Protein AF-0000000076769806 (afdb_homodimer)

Foldseek 3Di:
DPPVVVVVVVVVVVVVVVVVVVVVVLVVLVVVLVVCPVVPVCSDLVVVVVSVVVVLVPLVVLVVLLVVLVVVCVVVPLPLRSLLNNLSSQLSNQVSDPDPDHSLRRSLVVLVVSCVVPVLSLSSLQSNLVVCVVVVNPVVSVVSVVVSVVVVVVVVVD/DPVVVVVVVVVVVVVVVVVVVVVVVLVVLVVCLVVCPVVVVCSDLVVVVVSVVVVLVPLVSLVVLLVVLVVVCVVVPLPVRSLLNNLSSQLSNQVSDPDPDHSLRRSLVVLVVSCVVPVLSLSSLQSNLVVCVVVVNPVVSVVSVVVSVVVVVVVVVD

Radius of gyration: 23.88 Å; Cα contacts (8 Å, |Δi|>4): 256; chains: 2; bounding box: 72×67×44 Å

Nearest PDB structures (foldseek):
  5w5i-assembly1_C  TM=4.814E-01  e=6.118E-01  Homo sapiens
  5w5i-assembly1_A  TM=4.864E-01  e=1.030E+00  Homo sapiens
  5w5h-assembly1_A  TM=4.674E-01  e=2.772E+00  Homo sapiens
  5udj-assembly1_A  TM=4.685E-01  e=3.414E+00  Homo sapiens
  5w5h-assembly1_C  TM=4.856E-01  e=5.179E+00  Homo sapiens

InterPro domains:
  IPR013633 siRNA-mediated silencing protein NRDE-2 [PTHR13471] (3-155)

Solvent-accessible surface area (backbone atoms only — not comparable to full-atom values): 16949 Å² total; per-residue (Å²): 132,77,71,65,60,58,55,54,52,51,52,48,51,50,50,48,49,45,50,47,47,52,42,49,46,50,47,47,52,48,46,50,50,49,44,46,41,62,73,34,86,78,50,45,62,59,59,55,46,54,54,41,59,68,34,68,82,33,64,72,52,33,48,46,49,30,52,50,38,52,54,47,39,74,70,40,67,90,41,61,68,51,53,50,46,32,38,52,32,36,23,54,35,33,66,68,40,97,54,93,54,50,26,68,56,48,22,49,50,49,49,51,52,54,35,71,76,39,78,80,46,58,67,57,48,49,50,49,22,52,52,33,38,75,72,65,36,48,70,59,18,50,53,44,51,52,53,54,52,54,58,52,52,57,61,65,72,99,132,78,71,64,61,60,55,55,53,52,52,48,51,49,50,49,50,47,48,47,47,50,40,50,48,51,47,49,52,49,48,50,50,48,44,48,41,63,72,33,86,78,50,45,63,58,58,55,46,54,54,40,60,68,34,68,83,34,64,69,52,33,49,47,49,30,52,50,39,53,54,46,39,74,73,40,68,91,40,60,67,51,53,48,44,32,40,52,33,36,22,53,35,34,66,68,41,95,53,93,55,52,29,70,56,48,23,49,52,50,49,52,52,54,36,71,77,38,78,79,46,58,67,56,49,49,50,51,21,51,51,33,38,74,72,68,35,50,69,60,17,49,52,45,52,52,54,52,51,55,58,51,52,58,62,63,73,102

Structure (mmCIF, N/CA/C/O backbone):
data_AF-0000000076769806-model_v1
#
loop_
_entity.id
_entity.type
_entity.pdbx_description
1 polymer 'Uncharacterized protein'
#
loop_
_atom_site.group_PDB
_atom_site.id
_atom_site.type_symbol
_atom_site.label_atom_id
_atom_site.label_alt_id
_atom_site.label_comp_id
_atom_site.label_asym_id
_atom_site.label_entity_id
_atom_site.label_seq_id
_atom_site.pdbx_PDB_ins_code
_atom_site.Cartn_x
_atom_site.Cartn_y
_atom_site.Cartn_z
_atom_site.occupancy
_atom_site.B_iso_or_equiv
_atom_site.auth_seq_id
_atom_site.auth_comp_id
_atom_site.auth_asym_id
_atom_site.auth_atom_id
_atom_site.pdbx_PDB_model_num
ATOM 1 N N . ARG A 1 1 ? -35.688 -34.625 -9.625 1 31.8 1 ARG A N 1
ATOM 2 C CA . ARG A 1 1 ? -35.438 -33.656 -8.555 1 31.8 1 ARG A CA 1
ATOM 3 C C . ARG A 1 1 ? -34.094 -32.969 -8.734 1 31.8 1 ARG A C 1
ATOM 5 O O . ARG A 1 1 ? -33.594 -32.344 -7.809 1 31.8 1 ARG A O 1
ATOM 12 N N . THR A 1 2 ? -33.312 -33.281 -9.773 1 39.34 2 THR A N 1
ATOM 13 C CA . THR A 1 2 ? -31.953 -32.875 -10.078 1 39.34 2 THR A CA 1
ATOM 14 C C . THR A 1 2 ? -31.906 -31.406 -10.492 1 39.34 2 THR A C 1
ATOM 16 O O . THR A 1 2 ? -30.875 -30.906 -10.922 1 39.34 2 THR A O 1
ATOM 19 N N . SER A 1 3 ? -33.031 -30.688 -10.68 1 48.59 3 SER A N 1
ATOM 20 C CA . SER A 1 3 ? -33.031 -29.359 -11.297 1 48.59 3 SER A CA 1
ATOM 21 C C . SER A 1 3 ? -32.438 -28.312 -10.367 1 48.59 3 SER A C 1
ATOM 23 O O . SER A 1 3 ? -32.281 -27.141 -10.734 1 48.59 3 SER A O 1
ATOM 25 N N . SER A 1 4 ? -32.375 -28.531 -9.047 1 47.28 4 SER A N 1
ATOM 26 C CA . SER A 1 4 ? -32.062 -27.469 -8.102 1 47.28 4 SER A CA 1
ATOM 27 C C . SER A 1 4 ? -30.578 -27.062 -8.172 1 47.28 4 SER A C 1
ATOM 29 O O . SER A 1 4 ? -30.188 -26.031 -7.637 1 47.28 4 SER A O 1
ATOM 31 N N . ASN A 1 5 ? -29.766 -28 -8.695 1 47.06 5 ASN A N 1
ATOM 32 C CA . ASN A 1 5 ? -28.344 -27.703 -8.633 1 47.06 5 ASN A CA 1
ATOM 33 C C . ASN A 1 5 ? -27.953 -26.625 -9.641 1 47.06 5 ASN A C 1
ATOM 35 O O . ASN A 1 5 ? -26.859 -26.062 -9.562 1 47.06 5 ASN A O 1
ATOM 39 N N . SER A 1 6 ? -28.703 -26.516 -10.758 1 48.81 6 SER A N 1
ATOM 40 C CA . SER A 1 6 ? -28.375 -25.531 -11.797 1 48.81 6 SER A CA 1
ATOM 41 C C . SER A 1 6 ? -28.516 -24.109 -11.266 1 48.81 6 SER A C 1
ATOM 43 O O . SER A 1 6 ? -27.719 -23.234 -11.625 1 48.81 6 SER A O 1
ATOM 45 N N . SER A 1 7 ? -29.469 -23.891 -10.391 1 51.19 7 SER A N 1
ATOM 46 C CA . SER A 1 7 ? -29.688 -22.531 -9.906 1 51.19 7 SER A CA 1
ATOM 47 C C . SER A 1 7 ? -28.562 -22.078 -8.984 1 51.19 7 SER A C 1
ATOM 49 O O . SER A 1 7 ? -28.141 -20.922 -9.031 1 51.19 7 SER A O 1
ATOM 51 N N . SER A 1 8 ? -28.031 -23.062 -8.25 1 51.47 8 SER A N 1
ATOM 52 C CA . SER A 1 8 ? -27.016 -22.688 -7.281 1 51.47 8 SER A CA 1
ATOM 53 C C . SER A 1 8 ? -25.719 -22.297 -7.969 1 51.47 8 SER A C 1
ATOM 55 O O . SER A 1 8 ? -25.031 -21.359 -7.531 1 51.47 8 SER A O 1
ATOM 57 N N . TRP A 1 9 ? -25.453 -23.016 -9.148 1 45.22 9 TRP A N 1
ATOM 58 C CA . TRP A 1 9 ? -24.25 -22.672 -9.891 1 45.22 9 TRP A CA 1
ATOM 59 C C . TRP A 1 9 ? -24.391 -21.312 -10.562 1 45.22 9 TRP A C 1
ATOM 61 O O . TRP A 1 9 ? -23.453 -20.516 -10.555 1 45.22 9 TRP A O 1
ATOM 71 N N . LEU A 1 10 ? -25.5 -21.062 -11.164 1 43.78 10 LEU A N 1
ATOM 72 C CA . LEU A 1 10 ? -25.766 -19.766 -11.781 1 43.78 10 LEU A CA 1
ATOM 73 C C . LEU A 1 10 ? -25.703 -18.641 -10.742 1 43.78 10 LEU A C 1
ATOM 75 O O . LEU A 1 10 ? -25.156 -17.562 -11.016 1 43.78 10 LEU A O 1
ATOM 79 N N . ASP A 1 11 ? -26.172 -18.922 -9.562 1 48.5 11 ASP A N 1
ATOM 80 C CA . ASP A 1 11 ? -26.125 -17.922 -8.5 1 48.5 11 ASP A CA 1
ATOM 81 C C . ASP A 1 11 ? -24.688 -17.609 -8.102 1 48.5 11 ASP A C 1
ATOM 83 O O . ASP A 1 11 ? -24.344 -16.453 -7.832 1 48.5 11 ASP A O 1
ATOM 87 N N . ARG A 1 12 ? -23.891 -18.656 -8.18 1 45.22 12 ARG A N 1
ATOM 88 C CA . ARG A 1 12 ? -22.484 -18.422 -7.848 1 45.22 12 ARG A CA 1
ATOM 89 C C . ARG A 1 12 ? -21.781 -17.656 -8.961 1 45.22 12 ARG A C 1
ATOM 91 O O . ARG A 1 12 ? -20.984 -16.75 -8.688 1 45.22 12 ARG A O 1
ATOM 98 N N . ILE A 1 13 ? -22.031 -17.953 -10.172 1 44.03 13 ILE A N 1
ATOM 99 C CA . ILE A 1 13 ? -21.484 -17.219 -11.297 1 44.03 13 ILE A CA 1
ATOM 100 C C . ILE A 1 13 ? -21.984 -15.773 -11.273 1 44.03 13 ILE A C 1
ATOM 102 O O . ILE A 1 13 ? -21.203 -14.836 -11.5 1 44.03 13 ILE A O 1
ATOM 106 N N . MET A 1 14 ? -23.203 -15.523 -11.016 1 45.62 14 MET A N 1
ATOM 107 C CA . MET A 1 14 ? -23.734 -14.164 -10.938 1 45.62 14 MET A CA 1
ATOM 108 C C . MET A 1 14 ? -23.094 -13.391 -9.797 1 45.62 14 MET A C 1
ATOM 110 O O . MET A 1 14 ? -22.797 -12.203 -9.93 1 45.62 14 MET A O 1
ATOM 114 N N . SER A 1 15 ? -22.844 -14.031 -8.68 1 49.28 15 SER A N 1
ATOM 115 C CA . SER A 1 15 ? -22.156 -13.391 -7.566 1 49.28 15 SER A CA 1
ATOM 116 C C . SER A 1 15 ? -20.719 -13.023 -7.934 1 49.28 15 SER A C 1
ATOM 118 O O . SER A 1 15 ? -20.234 -11.969 -7.535 1 49.28 15 SER A O 1
ATOM 120 N N . LEU A 1 16 ? -20.234 -13.938 -8.719 1 42.75 16 LEU A N 1
ATOM 121 C CA . LEU A 1 16 ? -18.906 -13.648 -9.211 1 42.75 16 LEU A CA 1
ATOM 122 C C . LEU A 1 16 ? -18.922 -12.484 -10.195 1 42.75 16 LEU A C 1
ATOM 124 O O . LEU A 1 16 ? -18.031 -11.641 -10.188 1 42.75 16 LEU A O 1
ATOM 128 N N . GLU A 1 17 ? -19.812 -12.414 -11.047 1 48.62 17 GLU A N 1
ATOM 129 C CA . GLU A 1 17 ? -19.969 -11.305 -11.977 1 48.62 17 GLU A CA 1
ATOM 130 C C . GLU A 1 17 ? -20.266 -10 -11.234 1 48.62 17 GLU A C 1
ATOM 132 O O . GLU A 1 17 ? -19.766 -8.938 -11.617 1 48.62 17 GLU A O 1
ATOM 137 N N . MET A 1 18 ? -21.094 -10.094 -10.211 1 47.22 18 MET A N 1
ATOM 138 C CA . MET A 1 18 ? -21.391 -8.922 -9.391 1 47.22 18 MET A CA 1
ATOM 139 C C . MET A 1 18 ? -20.141 -8.438 -8.664 1 47.22 18 MET A C 1
ATOM 141 O O . MET A 1 18 ? -19.906 -7.23 -8.57 1 47.22 18 MET A O 1
ATOM 145 N N . ILE A 1 19 ? -19.547 -9.383 -8.133 1 44.88 19 ILE A N 1
ATOM 146 C CA . ILE A 1 19 ? -18.297 -9.039 -7.488 1 44.88 19 ILE A CA 1
ATOM 147 C C . ILE A 1 19 ? -17.328 -8.438 -8.516 1 44.88 19 ILE A C 1
ATOM 149 O O . ILE A 1 19 ? -16.656 -7.438 -8.242 1 44.88 19 ILE A O 1
ATOM 153 N N . SER A 1 20 ? -17.391 -9.023 -9.742 1 47.31 20 SER A N 1
ATOM 154 C CA . SER A 1 20 ? -16.594 -8.469 -10.828 1 47.31 20 SER A CA 1
ATOM 155 C C . SER A 1 20 ? -17.047 -7.059 -11.188 1 47.31 20 SER A C 1
ATOM 157 O O . SER A 1 20 ? -16.234 -6.164 -11.398 1 47.31 20 SER A O 1
ATOM 159 N N . ASN A 1 21 ? -18.297 -6.895 -11.164 1 49.78 21 ASN A N 1
ATOM 160 C CA . ASN A 1 21 ? -18.797 -5.562 -11.461 1 49.78 21 ASN A CA 1
ATOM 161 C C . ASN A 1 21 ? -18.453 -4.57 -10.352 1 49.78 21 ASN A C 1
ATOM 163 O O . ASN A 1 21 ? -18.125 -3.416 -10.633 1 49.78 21 ASN A O 1
ATOM 167 N N . ASP A 1 22 ? -18.625 -5.059 -9.102 1 50.59 22 ASP A N 1
ATOM 168 C CA . ASP A 1 22 ? -18.25 -4.184 -7.988 1 50.59 22 ASP A CA 1
ATOM 169 C C . ASP A 1 22 ? -16.766 -3.836 -8.031 1 50.59 22 ASP A C 1
ATOM 171 O O . ASP A 1 22 ? -16.391 -2.689 -7.793 1 50.59 22 ASP A O 1
ATOM 175 N N . ILE A 1 23 ? -16.062 -4.777 -8.391 1 48.25 23 ILE A N 1
ATOM 176 C CA . ILE A 1 23 ? -14.625 -4.574 -8.5 1 48.25 23 ILE A CA 1
ATOM 177 C C . ILE A 1 23 ? -14.32 -3.637 -9.664 1 48.25 23 ILE A C 1
ATOM 179 O O . ILE A 1 23 ? -13.5 -2.725 -9.539 1 48.25 23 ILE A O 1
ATOM 183 N N . SER A 1 24 ? -14.992 -3.936 -10.75 1 50.47 24 SER A N 1
ATOM 184 C CA . SER A 1 24 ? -14.828 -3.051 -11.898 1 50.47 24 SER A CA 1
ATOM 185 C C . SER A 1 24 ? -15.211 -1.616 -11.555 1 50.47 24 SER A C 1
ATOM 187 O O . SER A 1 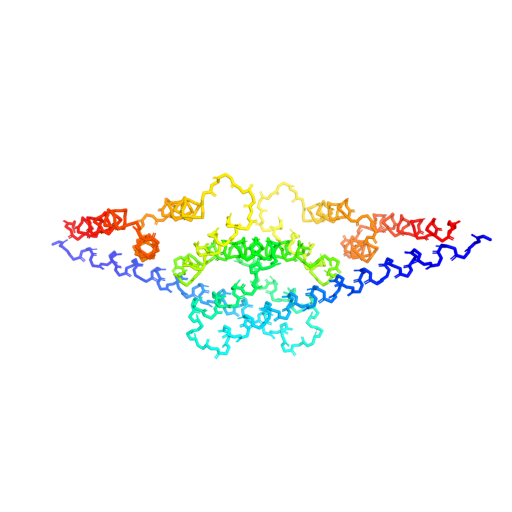24 ? -14.508 -0.672 -11.93 1 50.47 24 SER A O 1
ATOM 189 N N . GLU A 1 25 ? -16.219 -1.512 -10.742 1 52.03 25 GLU A N 1
ATOM 190 C CA . GLU A 1 25 ? -16.625 -0.177 -10.312 1 52.03 25 GLU A CA 1
ATOM 191 C C . GLU A 1 25 ? -15.578 0.439 -9.383 1 52.03 25 GLU A C 1
ATOM 193 O O . GLU A 1 25 ? -15.281 1.634 -9.477 1 52.03 25 GLU A O 1
ATOM 198 N N . ASP A 1 26 ? -15.109 -0.364 -8.516 1 50 26 ASP A N 1
ATOM 199 C CA . ASP A 1 26 ? -14.062 0.123 -7.621 1 50 26 ASP A CA 1
ATOM 200 C C . ASP A 1 26 ? -12.812 0.534 -8.406 1 50 26 ASP A C 1
ATOM 202 O O . ASP A 1 26 ? -12.219 1.576 -8.125 1 50 26 ASP A O 1
ATOM 206 N N . LEU A 1 27 ? -12.492 -0.117 -9.344 1 47.94 27 LEU A N 1
ATOM 207 C CA . LEU A 1 27 ? -11.328 0.185 -10.172 1 47.94 27 LEU A CA 1
ATOM 208 C C . LEU A 1 27 ? -11.57 1.443 -11 1 47.94 27 LEU A C 1
ATOM 210 O O . LEU A 1 27 ? -10.656 2.246 -11.195 1 47.94 27 LEU A O 1
ATOM 214 N N . ILE A 1 28 ? -12.688 1.522 -11.531 1 51.69 28 ILE A N 1
ATOM 215 C CA . ILE A 1 28 ? -13.039 2.734 -12.266 1 51.69 28 ILE A CA 1
ATOM 216 C C . ILE A 1 28 ? -12.969 3.939 -11.328 1 51.69 28 ILE A C 1
ATOM 218 O O . ILE A 1 28 ? -12.438 4.988 -11.695 1 51.69 28 ILE A O 1
ATOM 222 N N . ALA A 1 29 ? -13.492 3.666 -10.188 1 49.16 29 ALA A N 1
ATOM 223 C CA . ALA A 1 29 ? -13.43 4.762 -9.227 1 49.16 29 ALA A CA 1
ATOM 224 C C . ALA A 1 29 ? -11.984 5.121 -8.891 1 49.16 29 ALA A C 1
ATOM 226 O O . ALA A 1 29 ? -11.641 6.301 -8.805 1 49.16 29 ALA A O 1
ATOM 227 N N . ILE A 1 30 ? -11.188 4.191 -8.766 1 48.72 30 ILE A N 1
ATOM 228 C CA . ILE A 1 30 ? -9.773 4.418 -8.484 1 48.72 30 ILE A CA 1
ATOM 229 C C . ILE A 1 30 ? -9.102 5.059 -9.695 1 48.72 30 ILE A C 1
ATOM 231 O O . ILE A 1 30 ? -8.297 5.984 -9.555 1 48.72 30 ILE A O 1
ATOM 235 N N . SER A 1 31 ? -9.312 4.484 -10.867 1 47.94 31 SER A N 1
ATOM 236 C CA . SER A 1 31 ? -8.758 5.035 -12.094 1 47.94 31 SER A CA 1
ATOM 237 C C . SER A 1 31 ? -9.227 6.473 -12.32 1 47.94 31 SER A C 1
ATOM 239 O O . SER A 1 31 ? -8.445 7.32 -12.758 1 47.94 31 SER A O 1
ATOM 241 N N . ASP A 1 32 ? -10.438 6.684 -12.133 1 50.16 32 ASP A N 1
ATOM 242 C CA . ASP A 1 32 ? -10.969 8.039 -12.227 1 50.16 32 ASP A CA 1
ATOM 243 C C . ASP A 1 32 ? -10.258 8.977 -11.25 1 50.16 32 ASP A C 1
ATOM 245 O O . ASP A 1 32 ? -9.945 10.117 -11.594 1 50.16 32 ASP A O 1
ATOM 249 N N . LEU A 1 33 ? -10.062 8.406 -10.156 1 47 33 LEU A N 1
ATOM 250 C CA . LEU A 1 33 ? -9.289 9.156 -9.18 1 47 33 LEU A CA 1
ATOM 251 C C . LEU A 1 33 ? -7.871 9.414 -9.688 1 47 33 LEU A C 1
ATOM 253 O O . LEU A 1 33 ? -7.359 10.523 -9.578 1 47 33 LEU A O 1
ATOM 257 N N . ALA A 1 34 ? -7.32 8.461 -10.156 1 45.62 34 ALA A N 1
ATOM 258 C CA . ALA A 1 34 ? -5.969 8.562 -10.695 1 45.62 34 ALA A CA 1
ATOM 259 C C . ALA A 1 34 ? -5.93 9.508 -11.898 1 45.62 34 ALA A C 1
ATOM 261 O O . ALA A 1 34 ? -4.98 10.273 -12.055 1 45.62 34 ALA A O 1
ATOM 262 N N . ASN A 1 35 ? -6.727 9.242 -12.82 1 45.34 35 ASN A N 1
ATOM 263 C CA . ASN A 1 35 ? -6.797 10.117 -13.984 1 45.34 35 ASN A CA 1
ATOM 264 C C . ASN A 1 35 ? -7.082 11.562 -13.594 1 45.34 35 ASN A C 1
ATOM 266 O O . ASN A 1 35 ? -6.523 12.492 -14.18 1 45.34 35 ASN A O 1
ATOM 270 N N . LYS A 1 36 ? -8.109 11.688 -12.836 1 46.69 36 LYS A N 1
ATOM 271 C CA . LYS A 1 36 ? -8.367 13.047 -12.367 1 46.69 36 LYS A CA 1
ATOM 272 C C . LYS A 1 36 ? -7.113 13.656 -11.75 1 46.69 36 LYS A C 1
ATOM 274 O O . LYS A 1 36 ? -6.867 14.859 -11.891 1 46.69 36 LYS A O 1
ATOM 279 N N . THR A 1 37 ? -6.441 12.781 -11.125 1 40.94 37 THR A N 1
ATOM 280 C CA . THR A 1 37 ? -5.176 13.25 -10.57 1 40.94 37 THR A CA 1
ATOM 281 C C . THR A 1 37 ? -4.184 13.555 -11.688 1 40.94 37 THR A C 1
ATOM 283 O O . THR A 1 37 ? -3.371 14.477 -11.562 1 40.94 37 THR A O 1
ATOM 286 N N . GLN A 1 38 ? -4.152 12.734 -12.695 1 40.5 38 GLN A N 1
ATOM 287 C CA . GLN A 1 38 ? -3.203 12.961 -13.781 1 40.5 38 GLN A CA 1
ATOM 288 C C . GLN A 1 38 ? -3.605 14.172 -14.617 1 40.5 38 GLN A C 1
ATOM 290 O O . GLN A 1 38 ? -2.746 14.883 -15.133 1 40.5 38 GLN A O 1
ATOM 295 N N . ASN A 1 39 ? -4.746 14.078 -15.188 1 39.84 39 ASN A N 1
ATOM 296 C CA . ASN A 1 39 ? -5.133 15.211 -16.016 1 39.84 39 ASN A CA 1
ATOM 297 C C . ASN A 1 39 ? -5.098 16.516 -15.219 1 39.84 39 ASN A C 1
ATOM 299 O O . ASN A 1 39 ? -5.109 17.609 -15.805 1 39.84 39 ASN A O 1
ATOM 303 N N . SER A 1 40 ? -5.762 16.562 -14.047 1 38.47 40 SER A N 1
ATOM 304 C CA . SER A 1 40 ? -5.762 17.844 -13.336 1 38.47 40 SER A CA 1
ATOM 305 C C . SER A 1 40 ? -4.41 18.109 -12.68 1 38.47 40 SER A C 1
ATOM 307 O O . SER A 1 40 ? -3.859 17.234 -12 1 38.47 40 SER A O 1
ATOM 309 N N . SER A 1 41 ? -3.463 18.891 -13.305 1 39.09 41 SER A N 1
ATOM 310 C CA . SER A 1 41 ? -2.305 19.422 -12.594 1 39.09 41 SER A CA 1
ATOM 311 C C . SER A 1 41 ? -2.494 19.312 -11.086 1 39.09 41 SER A C 1
ATOM 313 O O . SER A 1 41 ? -1.571 18.938 -10.359 1 39.09 41 SER A O 1
ATOM 315 N N . HIS A 1 42 ? -3.232 20.422 -10.383 1 34.5 42 HIS A N 1
ATOM 316 C CA . HIS A 1 42 ? -3.572 20.641 -8.984 1 34.5 42 HIS A CA 1
ATOM 317 C C . HIS A 1 42 ? -4.68 19.688 -8.531 1 34.5 42 HIS A C 1
ATOM 319 O O . HIS A 1 42 ? -5.863 20.016 -8.617 1 34.5 42 HIS A O 1
ATOM 325 N N . CYS A 1 43 ? -4.723 18.516 -8.883 1 43.47 43 CYS A N 1
ATOM 326 C CA . CYS A 1 43 ? -5.672 17.609 -8.25 1 43.47 43 CYS A CA 1
ATOM 327 C C . CYS A 1 43 ? -5.75 17.859 -6.746 1 43.47 43 CYS A C 1
ATOM 329 O O . CYS A 1 43 ? -4.812 17.531 -6.012 1 43.47 43 CYS A O 1
ATOM 331 N N . SER A 1 44 ? -6.457 18.922 -6.418 1 41.97 44 SER A N 1
ATOM 332 C CA . SER A 1 44 ? -6.664 19.328 -5.031 1 41.97 44 SER A CA 1
ATOM 333 C C . SER A 1 44 ? -7.234 18.172 -4.199 1 41.97 44 SER A C 1
ATOM 335 O O . SER A 1 44 ? -7.914 17.297 -4.734 1 41.97 44 SER A O 1
ATOM 337 N N . LEU A 1 45 ? -6.707 17.938 -3.139 1 44.06 45 LEU A N 1
ATOM 338 C CA . LEU A 1 45 ? -7.234 17.109 -2.064 1 44.06 45 LEU A CA 1
ATOM 339 C C . LEU A 1 45 ? -8.758 17.094 -2.09 1 44.06 45 LEU A C 1
ATOM 341 O O . LEU A 1 45 ? -9.383 16.062 -1.812 1 44.06 45 LEU A O 1
ATOM 345 N N . GLU A 1 46 ? -9.32 18.172 -2.674 1 47.16 46 GLU A N 1
ATOM 346 C CA . GLU A 1 46 ? -10.773 18.297 -2.707 1 47.16 46 GLU A CA 1
ATOM 347 C C . GLU A 1 46 ? -11.383 17.312 -3.705 1 47.16 46 GLU A C 1
ATOM 349 O O . GLU A 1 46 ? -12.445 16.734 -3.445 1 47.16 46 GLU A O 1
ATOM 354 N N . SER A 1 47 ? -10.75 17.172 -4.816 1 51.91 47 SER A N 1
ATOM 355 C CA . SER A 1 47 ? -11.305 16.25 -5.797 1 51.91 47 SER A CA 1
ATOM 356 C C . SER A 1 47 ? -11.164 14.797 -5.32 1 51.91 47 SER A C 1
ATOM 358 O O . SER A 1 47 ? -12.086 13.992 -5.496 1 51.91 47 SER A O 1
ATOM 360 N N . LEU A 1 48 ? -10.078 14.586 -4.734 1 49.38 48 LEU A N 1
ATOM 361 C CA . LEU A 1 48 ? -9.891 13.266 -4.152 1 49.38 48 LEU A CA 1
ATOM 362 C C . LEU A 1 48 ? -10.859 13.031 -3.002 1 49.38 48 LEU A C 1
ATOM 364 O O . LEU A 1 48 ? -11.484 11.969 -2.92 1 49.38 48 LEU A O 1
ATOM 368 N N . LEU A 1 49 ? -11.039 14.109 -2.221 1 50.03 49 LEU A N 1
ATOM 369 C CA . LEU A 1 49 ? -11.953 14.055 -1.086 1 50.03 49 LEU A CA 1
ATOM 370 C C . LEU A 1 49 ? -13.398 13.922 -1.56 1 50.03 49 LEU A C 1
ATOM 372 O O . LEU A 1 49 ? -14.195 13.211 -0.946 1 50.03 49 LEU A O 1
ATOM 376 N N . GLY A 1 50 ? -13.625 14.656 -2.654 1 51.84 50 GLY A N 1
ATOM 377 C CA . GLY A 1 50 ? -14.953 14.5 -3.209 1 51.84 50 GLY A CA 1
ATOM 378 C C . GLY A 1 50 ? -15.242 13.086 -3.688 1 51.84 50 GLY A C 1
ATOM 379 O O . GLY A 1 50 ? -16.328 12.555 -3.461 1 51.84 50 GLY A O 1
ATOM 380 N N . SER A 1 51 ? -14.344 12.586 -4.281 1 52.06 51 SER A N 1
ATOM 381 C CA . SER A 1 51 ? -14.461 11.188 -4.691 1 52.06 51 SER A CA 1
ATOM 382 C C . SER A 1 51 ? -14.461 10.258 -3.486 1 52.06 51 SER A C 1
ATOM 384 O O . SER A 1 51 ? -15.125 9.219 -3.5 1 52.06 51 SER A O 1
ATOM 386 N N . MET A 1 52 ? -13.836 10.766 -2.48 1 49.47 52 MET A N 1
ATOM 387 C CA . MET A 1 52 ? -13.773 9.977 -1.25 1 49.47 52 MET A CA 1
ATOM 388 C C . MET A 1 52 ? -15.133 9.93 -0.565 1 49.47 52 MET A C 1
ATOM 390 O O . MET A 1 52 ? -15.484 8.922 0.057 1 49.47 52 MET A O 1
ATOM 394 N N . HIS A 1 53 ? -15.844 10.977 -0.762 1 53.75 53 HIS A N 1
ATOM 395 C CA . HIS A 1 53 ? -17.219 10.914 -0.248 1 53.75 53 HIS A CA 1
ATOM 396 C C . HIS A 1 53 ? -17.969 9.734 -0.835 1 53.75 53 HIS A C 1
ATOM 398 O O . HIS A 1 53 ? -18.75 9.078 -0.134 1 53.75 53 HIS A O 1
ATOM 404 N N . ASP A 1 54 ? -17.75 9.469 -2.072 1 59.69 54 ASP A N 1
ATOM 405 C CA . ASP A 1 54 ? -18.406 8.32 -2.688 1 59.69 54 ASP A CA 1
ATOM 406 C C . ASP A 1 54 ? -17.812 7.012 -2.16 1 59.69 54 ASP A C 1
ATOM 408 O O . ASP A 1 54 ? -18.484 5.98 -2.15 1 59.69 54 ASP A O 1
ATOM 412 N N . LEU A 1 55 ? -16.688 7.113 -1.586 1 60.25 55 LEU A N 1
ATOM 413 C CA . LEU A 1 55 ? -15.992 5.938 -1.067 1 60.25 55 LEU A CA 1
ATOM 414 C C . LEU A 1 55 ? -16.547 5.539 0.297 1 60.25 55 LEU A C 1
ATOM 416 O O . LEU A 1 55 ? -16.453 4.375 0.693 1 60.25 55 LEU A O 1
ATOM 420 N N . SER A 1 56 ? -17.141 6.562 0.91 1 60.81 56 SER A N 1
ATOM 421 C CA . SER A 1 56 ? -17.609 6.328 2.27 1 60.81 56 SER A CA 1
ATOM 422 C C . SER A 1 56 ? -18.609 5.168 2.318 1 60.81 56 SER A C 1
ATOM 424 O O . SER A 1 56 ? -18.812 4.566 3.373 1 60.81 56 SER A O 1
ATOM 426 N N . GLN A 1 57 ? -19.078 4.734 1.188 1 64.25 57 GLN A N 1
ATOM 427 C CA . GLN A 1 57 ? -20.047 3.639 1.182 1 64.25 57 GLN A CA 1
ATOM 428 C C . GLN A 1 57 ? -19.344 2.297 0.98 1 64.25 57 GLN A C 1
ATOM 430 O O . GLN A 1 57 ? -20 1.255 0.905 1 64.25 57 GLN A O 1
ATOM 435 N N . ARG A 1 58 ? -18.047 2.377 1.014 1 68.88 58 ARG A N 1
ATOM 436 C CA . ARG A 1 58 ? -17.281 1.152 0.829 1 68.88 58 ARG A CA 1
ATOM 437 C C . ARG A 1 58 ? -16.109 1.087 1.809 1 68.88 58 ARG A C 1
ATOM 439 O O . ARG A 1 58 ? -14.977 1.428 1.458 1 68.88 58 ARG A O 1
ATOM 446 N N . PRO A 1 59 ? -16.344 0.66 3.049 1 71.75 59 PRO A N 1
ATOM 447 C CA . PRO A 1 59 ? -15.32 0.677 4.094 1 71.75 59 PRO A CA 1
ATOM 448 C C . PRO A 1 59 ? -14.031 -0.015 3.664 1 71.75 59 PRO A C 1
ATOM 450 O O . PRO A 1 59 ? -12.938 0.435 4.02 1 71.75 59 PRO A O 1
ATOM 453 N N . GLY A 1 60 ? -14.164 -1.027 2.908 1 79.94 60 GLY A N 1
ATOM 454 C CA . GLY A 1 60 ? -12.977 -1.713 2.424 1 79.94 60 GLY A CA 1
ATOM 455 C C . GLY A 1 60 ? -12.094 -0.836 1.556 1 79.94 60 GLY A C 1
ATOM 456 O O . GLY A 1 60 ? -10.867 -0.887 1.658 1 79.94 60 GLY A O 1
ATOM 457 N N . LEU A 1 61 ? -12.719 0.041 0.929 1 80.81 61 LEU A N 1
ATOM 458 C CA . LEU A 1 61 ? -11.984 0.905 0.013 1 80.81 61 LEU A CA 1
ATOM 459 C C . LEU A 1 61 ? -11.305 2.047 0.766 1 80.81 61 LEU A C 1
ATOM 461 O O . LEU A 1 61 ? -10.188 2.443 0.428 1 80.81 61 LEU A O 1
ATOM 465 N N . VAL A 1 62 ? -11.977 2.52 1.73 1 85.69 62 VAL A N 1
ATOM 466 C CA . VAL A 1 62 ? -11.414 3.623 2.5 1 85.69 62 VAL A CA 1
ATOM 467 C C . VAL A 1 62 ? -10.172 3.146 3.252 1 85.69 62 VAL A C 1
ATOM 469 O O . VAL A 1 62 ? -9.156 3.838 3.279 1 85.69 62 VAL A O 1
ATOM 472 N N . LYS A 1 63 ? -10.258 1.972 3.77 1 89.62 63 LYS A N 1
ATOM 473 C CA . LYS A 1 63 ? -9.094 1.367 4.422 1 89.62 63 LYS A CA 1
ATOM 474 C C . LYS A 1 63 ? -7.953 1.163 3.43 1 89.62 63 LYS A C 1
ATOM 476 O O . LYS A 1 63 ? -6.797 1.455 3.738 1 89.62 63 LYS A O 1
ATOM 481 N N . PHE A 1 64 ? -8.344 0.662 2.297 1 87.88 64 PHE A N 1
ATOM 482 C CA . PHE A 1 64 ? -7.355 0.459 1.241 1 87.88 64 PHE A CA 1
ATOM 483 C C . PHE A 1 64 ? -6.664 1.77 0.889 1 87.88 64 PHE A C 1
ATOM 485 O O . PHE A 1 64 ? -5.434 1.824 0.802 1 87.88 64 PHE A O 1
ATOM 492 N N . LEU A 1 65 ? -7.441 2.814 0.714 1 87.69 65 LEU A N 1
ATOM 493 C CA . LEU A 1 65 ? -6.895 4.113 0.347 1 87.69 65 LEU A CA 1
ATOM 494 C C . LEU A 1 65 ? -5.961 4.637 1.434 1 87.69 65 LEU A C 1
ATOM 496 O O . LEU A 1 65 ? -4.848 5.082 1.142 1 87.69 65 LEU A O 1
ATOM 500 N N . LYS A 1 66 ? -6.41 4.574 2.615 1 92.19 66 LYS A N 1
ATOM 501 C CA . LYS A 1 66 ? -5.59 4.996 3.744 1 92.19 66 LYS A CA 1
ATOM 502 C C . LYS A 1 66 ? -4.234 4.289 3.732 1 92.19 66 LYS A C 1
ATOM 504 O O . LYS A 1 66 ? -3.189 4.938 3.789 1 92.19 66 LYS A O 1
ATOM 509 N N . ASN A 1 67 ? -4.227 3.012 3.613 1 93.31 67 ASN A N 1
ATOM 510 C CA . ASN A 1 67 ? -3.016 2.199 3.65 1 93.31 67 ASN A CA 1
ATOM 511 C C . ASN A 1 67 ? -2.141 2.439 2.422 1 93.31 67 ASN A C 1
ATOM 513 O O . ASN A 1 67 ? -0.914 2.457 2.523 1 93.31 67 ASN A O 1
ATOM 517 N N . ALA A 1 68 ? -2.793 2.652 1.298 1 88.88 68 ALA A N 1
ATOM 518 C CA . ALA A 1 68 ? -2.055 2.943 0.071 1 88.88 68 ALA A CA 1
ATOM 519 C C . ALA A 1 68 ? -1.325 4.277 0.173 1 88.88 68 ALA A C 1
ATOM 521 O O . ALA A 1 68 ? -0.178 4.402 -0.262 1 88.88 68 ALA A O 1
ATOM 522 N N . ILE A 1 69 ? -1.987 5.258 0.757 1 89.81 69 ILE A N 1
ATOM 523 C CA . ILE A 1 69 ? -1.369 6.57 0.903 1 89.81 69 ILE A CA 1
ATOM 524 C C . ILE A 1 69 ? -0.202 6.484 1.884 1 89.81 69 ILE A C 1
ATOM 526 O O . ILE A 1 69 ? 0.872 7.035 1.63 1 89.81 69 ILE A O 1
ATOM 530 N N . LEU A 1 70 ? -0.429 5.77 2.939 1 96.12 70 LEU A N 1
ATOM 531 C CA . LEU A 1 70 ? 0.646 5.598 3.912 1 96.12 70 LEU A CA 1
ATOM 532 C C . LEU A 1 70 ? 1.852 4.918 3.275 1 96.12 70 LEU A C 1
ATOM 534 O O . LEU A 1 70 ? 2.992 5.328 3.498 1 96.12 70 LEU A O 1
ATOM 538 N N . LEU A 1 71 ? 1.581 3.922 2.506 1 91.19 71 LEU A N 1
ATOM 539 C CA . LEU A 1 71 ? 2.654 3.26 1.772 1 91.19 71 LEU A CA 1
ATOM 540 C C . LEU A 1 71 ? 3.381 4.246 0.864 1 91.19 71 LEU A C 1
ATOM 542 O O . LEU A 1 71 ? 4.609 4.23 0.782 1 91.19 71 LEU A O 1
ATOM 546 N N . SER A 1 72 ? 2.619 5.086 0.183 1 85.19 72 SER A N 1
ATOM 547 C CA . SER A 1 72 ? 3.197 6.074 -0.723 1 85.19 72 SER A CA 1
ATOM 548 C C . SER A 1 72 ? 4.039 7.094 0.035 1 85.19 72 SER A C 1
ATOM 550 O O . SER A 1 72 ? 5.078 7.539 -0.458 1 85.19 72 SER A O 1
ATOM 552 N N . LEU A 1 73 ? 3.643 7.43 1.226 1 90.19 73 LEU A N 1
ATOM 553 C CA . LEU A 1 73 ? 4.371 8.414 2.023 1 90.19 73 LEU A CA 1
ATOM 554 C C . LEU A 1 73 ? 5.73 7.867 2.443 1 90.19 73 LEU A C 1
ATOM 556 O O . LEU A 1 73 ? 6.676 8.633 2.648 1 90.19 73 LEU A O 1
ATOM 560 N N . ASP A 1 74 ? 5.848 6.582 2.527 1 87.38 74 ASP A N 1
ATOM 561 C CA . ASP A 1 74 ? 7.133 5.973 2.865 1 87.38 74 ASP A CA 1
ATOM 562 C C . ASP A 1 74 ? 8.156 6.199 1.753 1 87.38 74 ASP A C 1
ATOM 564 O O . ASP A 1 74 ? 9.352 6.309 2.018 1 87.38 74 ASP A O 1
ATOM 568 N N . ILE A 1 75 ? 7.648 6.301 0.58 1 78 75 ILE A N 1
ATOM 569 C CA . ILE A 1 75 ? 8.531 6.434 -0.572 1 78 75 ILE A CA 1
ATOM 570 C C . ILE A 1 75 ? 8.641 7.906 -0.97 1 78 75 ILE A C 1
ATOM 572 O O . ILE A 1 75 ? 9.656 8.328 -1.529 1 78 75 ILE A O 1
ATOM 576 N N . PHE A 1 76 ? 7.582 8.578 -0.707 1 78.44 76 PHE A N 1
ATOM 577 C CA . PHE A 1 76 ? 7.535 10 -1.014 1 78.44 76 PHE A CA 1
ATOM 578 C C . PHE A 1 76 ? 7.34 10.82 0.255 1 78.44 76 PHE A C 1
ATOM 580 O O . PHE A 1 76 ? 6.254 11.344 0.502 1 78.44 76 PHE A O 1
ATOM 587 N N . PRO A 1 77 ?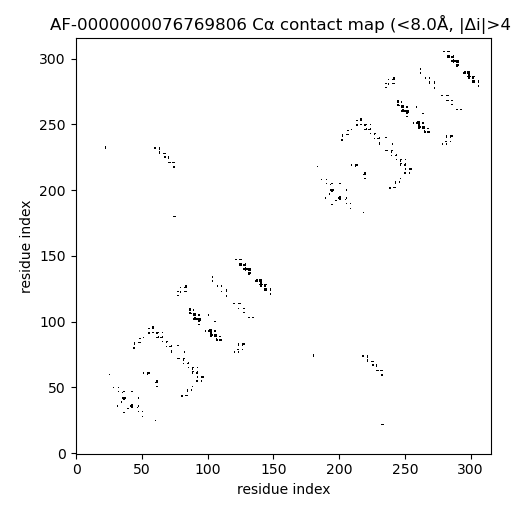 8.43 10.984 0.976 1 82.88 77 PRO A N 1
ATOM 588 C CA . PRO A 1 77 ? 8.281 11.75 2.213 1 82.88 77 PRO A CA 1
ATOM 589 C C . PRO A 1 77 ? 7.969 13.227 1.957 1 82.88 77 PRO A C 1
ATOM 591 O O . PRO A 1 77 ? 8.273 13.75 0.882 1 82.88 77 PRO A O 1
ATOM 594 N N . ARG A 1 78 ? 7.277 13.859 2.83 1 85.81 78 ARG A N 1
ATOM 595 C CA . ARG A 1 78 ? 6.941 15.273 2.842 1 85.81 78 ARG A CA 1
ATOM 596 C C . ARG A 1 78 ? 6.102 15.648 1.627 1 85.81 78 ARG A C 1
ATOM 598 O O . ARG A 1 78 ? 6.211 16.766 1.11 1 85.81 78 ARG A O 1
ATOM 605 N N . ASN A 1 79 ? 5.469 14.656 1.077 1 84.62 79 ASN A N 1
ATOM 606 C CA . ASN A 1 79 ? 4.43 14.953 0.098 1 84.62 79 ASN A CA 1
ATOM 607 C C . ASN A 1 79 ? 3.148 15.438 0.77 1 84.62 79 ASN A C 1
ATOM 609 O O . ASN A 1 79 ? 2.35 14.625 1.249 1 84.62 79 ASN A O 1
ATOM 613 N N . HIS A 1 80 ? 2.939 16.688 0.812 1 86.38 80 HIS A N 1
ATOM 614 C CA . HIS A 1 80 ? 1.928 17.297 1.67 1 86.38 80 HIS A CA 1
ATOM 615 C C . HIS A 1 80 ? 0.523 17.047 1.137 1 86.38 80 HIS A C 1
ATOM 617 O O . HIS A 1 80 ? -0.45 17.078 1.893 1 86.38 80 HIS A O 1
ATOM 623 N N . ILE A 1 81 ? 0.471 16.781 -0.205 1 81.81 81 ILE A N 1
ATOM 624 C CA . ILE A 1 81 ? -0.812 16.375 -0.762 1 81.81 81 ILE A CA 1
ATOM 625 C C . ILE A 1 81 ? -1.221 15.023 -0.171 1 81.81 81 ILE A C 1
ATOM 627 O O . ILE A 1 81 ? -2.352 14.859 0.289 1 81.81 81 ILE A O 1
ATOM 631 N N . LEU A 1 82 ? -0.304 14.062 -0.08 1 85.06 82 LEU A N 1
ATOM 632 C CA . LEU A 1 82 ? -0.554 12.742 0.491 1 85.06 82 LEU A CA 1
ATOM 633 C C . LEU A 1 82 ? -0.774 12.836 1.997 1 85.06 82 LEU A C 1
ATOM 635 O O . LEU A 1 82 ? -1.628 12.133 2.547 1 85.06 82 LEU A O 1
ATOM 639 N N . GLU A 1 83 ? -0.035 13.68 2.643 1 93.19 83 GLU A N 1
ATOM 640 C CA . GLU A 1 83 ? -0.162 13.852 4.09 1 93.19 83 GLU A CA 1
ATOM 641 C C . GLU A 1 83 ? -1.559 14.336 4.465 1 93.19 83 GLU A C 1
ATOM 643 O O . GLU A 1 83 ? -2.18 13.797 5.387 1 93.19 83 GLU A O 1
ATOM 648 N N . GLU A 1 84 ? -1.979 15.305 3.742 1 92.12 84 GLU A N 1
ATOM 649 C CA . GLU A 1 84 ? -3.336 15.773 4.016 1 92.12 84 GLU A CA 1
ATOM 650 C C . GLU A 1 84 ? -4.367 14.688 3.711 1 92.12 84 GLU A C 1
ATOM 652 O O . GLU A 1 84 ? -5.281 14.453 4.5 1 92.12 84 GLU A O 1
ATOM 657 N N . ALA A 1 85 ? -4.191 14.055 2.588 1 87.88 85 ALA A N 1
ATOM 658 C CA . ALA A 1 85 ? -5.129 13.023 2.152 1 87.88 85 ALA A CA 1
ATOM 659 C C . ALA A 1 85 ? -5.227 11.906 3.184 1 87.88 85 ALA A C 1
ATOM 661 O O . ALA A 1 85 ? -6.32 11.414 3.469 1 87.88 85 ALA A O 1
ATOM 662 N N . VAL A 1 86 ? -4.113 11.508 3.76 1 94.81 86 VAL A N 1
ATOM 663 C CA . VAL A 1 86 ? -4.137 10.367 4.664 1 94.81 86 VAL A CA 1
ATOM 664 C C . VAL A 1 86 ? -4.812 10.758 5.977 1 94.81 86 VAL A C 1
ATOM 666 O O . VAL A 1 86 ? -5.5 9.945 6.598 1 94.81 86 VAL A O 1
ATOM 669 N N . LEU A 1 87 ? -4.648 11.984 6.422 1 96 87 LEU A N 1
ATOM 670 C CA . LEU A 1 87 ? -5.316 12.422 7.645 1 96 87 LEU A CA 1
ATOM 671 C C . LEU A 1 87 ? -6.828 12.461 7.457 1 96 87 LEU A C 1
ATOM 673 O O . LEU A 1 87 ? -7.574 12.008 8.328 1 96 87 LEU A O 1
ATOM 677 N N . VAL A 1 88 ? -7.223 12.883 6.281 1 90.19 88 VAL A N 1
ATOM 678 C CA . VAL A 1 88 ? -8.648 12.953 5.973 1 90.19 88 VAL A CA 1
ATOM 679 C C . VAL A 1 88 ? -9.203 11.539 5.809 1 90.19 88 VAL A C 1
ATOM 681 O O . VAL A 1 88 ? -10.266 11.219 6.355 1 90.19 88 VAL A O 1
ATOM 684 N N . THR A 1 89 ? -8.531 10.711 5.145 1 91.81 89 THR A N 1
ATOM 685 C CA . THR A 1 89 ? -8.984 9.344 4.914 1 91.81 89 THR A CA 1
ATOM 686 C C . THR A 1 89 ? -9.055 8.57 6.23 1 91.81 89 THR A C 1
ATOM 688 O O . THR A 1 89 ? -9.938 7.73 6.414 1 91.81 89 THR A O 1
ATOM 691 N N . THR A 1 90 ? -8.133 8.844 7.109 1 95.19 90 THR A N 1
ATOM 692 C CA . THR A 1 90 ? -8.141 8.219 8.43 1 95.19 90 THR A CA 1
ATOM 693 C C . THR A 1 90 ? -9.398 8.594 9.195 1 95.19 90 THR A C 1
ATOM 695 O O . THR A 1 90 ? -10.008 7.75 9.859 1 95.19 90 THR A O 1
ATOM 698 N N . GLN A 1 91 ? -9.797 9.828 9.047 1 92.5 91 GLN A N 1
ATOM 699 C CA . GLN A 1 91 ? -11.047 10.25 9.672 1 92.5 91 GLN A CA 1
ATOM 700 C C . GLN A 1 91 ? -12.234 9.492 9.094 1 92.5 91 GLN A C 1
ATOM 702 O O . GLN A 1 91 ? -13.094 9.008 9.828 1 92.5 91 GLN A O 1
ATOM 707 N N . MET A 1 92 ? -12.219 9.414 7.766 1 87.81 92 MET A N 1
ATOM 708 C CA . MET A 1 92 ? -13.312 8.734 7.078 1 87.81 92 MET A CA 1
ATOM 709 C C . MET A 1 92 ? -13.383 7.266 7.496 1 87.81 92 MET A C 1
ATOM 711 O O . MET A 1 92 ? -14.461 6.742 7.758 1 87.81 92 MET A O 1
ATOM 715 N N . TYR A 1 93 ? -12.281 6.684 7.48 1 91.62 93 TYR A N 1
ATOM 716 C CA . TYR A 1 93 ? -12.203 5.273 7.844 1 91.62 93 TYR A CA 1
ATOM 717 C C . TYR A 1 93 ? -12.719 5.047 9.258 1 91.62 93 TYR A C 1
ATOM 719 O O . TYR A 1 93 ? -13.5 4.125 9.508 1 91.62 93 TYR A O 1
ATOM 727 N N . THR A 1 94 ? -12.25 5.895 10.188 1 93.56 94 THR A N 1
ATOM 728 C CA . THR A 1 94 ? -12.617 5.758 11.594 1 93.56 94 THR A CA 1
ATOM 729 C C . THR A 1 94 ? -14.109 6 11.781 1 93.56 94 THR A C 1
ATOM 731 O O . THR A 1 94 ? -14.742 5.355 12.625 1 93.56 94 THR A O 1
ATOM 734 N N . ALA A 1 95 ? -14.68 6.879 10.992 1 90.62 95 ALA A N 1
ATOM 735 C CA . ALA A 1 95 ? -16.109 7.168 11.07 1 90.62 95 ALA A CA 1
ATOM 736 C C . ALA A 1 95 ? -16.938 5.965 10.633 1 90.62 95 ALA A C 1
ATOM 738 O O . ALA A 1 95 ? -18.062 5.777 11.094 1 90.62 95 ALA A O 1
ATOM 739 N N . GLN A 1 96 ? -16.391 5.191 9.734 1 86.12 96 GLN A N 1
ATOM 740 C CA . GLN A 1 96 ? -17.109 4.055 9.172 1 86.12 96 GLN A CA 1
ATOM 741 C C . GLN A 1 96 ? -16.891 2.797 10.008 1 86.12 96 GLN A C 1
ATOM 743 O O . GLN A 1 96 ? -17.719 1.892 10.008 1 86.12 96 GLN A O 1
ATOM 748 N N . GLU A 1 97 ? -15.758 2.781 10.609 1 84.31 97 GLU A N 1
ATOM 749 C CA . GLU A 1 97 ? -15.398 1.597 11.391 1 84.31 97 GLU A CA 1
ATOM 750 C C . GLU A 1 97 ? -15.977 1.664 12.797 1 84.31 97 GLU A C 1
ATOM 752 O O . GLU A 1 97 ? -16.203 2.754 13.336 1 84.31 97 GLU A O 1
ATOM 757 N N . ASN A 1 98 ? -16.578 0.731 13.273 1 80.75 98 ASN A N 1
ATOM 758 C CA . ASN A 1 98 ? -17.078 0.671 14.641 1 80.75 98 ASN A CA 1
ATOM 759 C C . ASN A 1 98 ? -15.938 0.664 15.656 1 80.75 98 ASN A C 1
ATOM 761 O O . ASN A 1 98 ? -15.719 -0.331 16.344 1 80.75 98 ASN A O 1
ATOM 765 N N . THR A 1 99 ? -15.156 1.701 15.531 1 80 99 THR A N 1
ATOM 766 C CA . THR A 1 99 ? -14.023 1.8 16.438 1 80 99 THR A CA 1
ATOM 767 C C . THR A 1 99 ? -14.375 2.68 17.641 1 80 99 THR A C 1
ATOM 769 O O . THR A 1 99 ? -15.305 3.486 17.578 1 80 99 THR A O 1
ATOM 772 N N . LEU A 1 100 ? -13.711 2.498 18.75 1 88.56 100 LEU A N 1
ATOM 773 C CA . LEU A 1 100 ? -13.875 3.291 19.969 1 88.56 100 LEU A CA 1
ATOM 774 C C . LEU A 1 100 ? -13.305 4.695 19.781 1 88.56 100 LEU A C 1
ATOM 776 O O . LEU A 1 100 ? -13.812 5.656 20.359 1 88.56 100 LEU A O 1
ATOM 780 N N . SER A 1 101 ? -12.359 4.828 18.859 1 92.5 101 SER A N 1
ATOM 781 C CA . SER A 1 101 ? -11.711 6.113 18.625 1 92.5 101 SER A CA 1
ATOM 782 C C . SER A 1 101 ? -12.57 7.008 17.734 1 92.5 101 SER A C 1
ATOM 784 O O . SER A 1 101 ? -13.18 6.535 16.766 1 92.5 101 SER A O 1
ATOM 786 N N . THR A 1 102 ? -12.703 8.289 18.156 1 93.69 102 THR A N 1
ATOM 787 C CA . THR A 1 102 ? -13.375 9.25 17.281 1 93.69 102 THR A CA 1
ATOM 788 C C . THR A 1 102 ? -12.531 9.547 16.047 1 93.69 102 THR A C 1
ATOM 790 O O . THR A 1 102 ? -11.305 9.398 16.078 1 93.69 102 THR A O 1
ATOM 793 N N . PRO A 1 103 ? -13.133 9.977 14.977 1 94.12 103 PRO A N 1
ATOM 794 C CA . PRO A 1 103 ? -12.383 10.359 13.781 1 94.12 103 PRO A CA 1
ATOM 795 C C . PRO A 1 103 ? -11.297 11.391 14.062 1 94.12 103 PRO A C 1
ATOM 797 O O . PRO A 1 103 ? -10.164 11.25 13.586 1 94.12 103 PRO A O 1
ATOM 800 N N . ALA A 1 104 ? -11.602 12.406 14.906 1 93.75 104 ALA A N 1
ATOM 801 C CA . ALA A 1 104 ? -10.633 13.453 15.234 1 93.75 104 ALA A CA 1
ATOM 802 C C . ALA A 1 104 ? -9.438 12.875 15.977 1 93.75 104 ALA A C 1
ATOM 804 O O . ALA A 1 104 ? -8.289 13.203 15.672 1 93.75 104 ALA A O 1
ATOM 805 N N . ASN A 1 105 ? -9.664 11.953 16.875 1 95.88 105 ASN A N 1
ATOM 806 C CA . ASN A 1 105 ? -8.594 11.344 17.656 1 95.88 105 ASN A CA 1
ATOM 807 C C . ASN A 1 105 ? -7.695 10.469 16.781 1 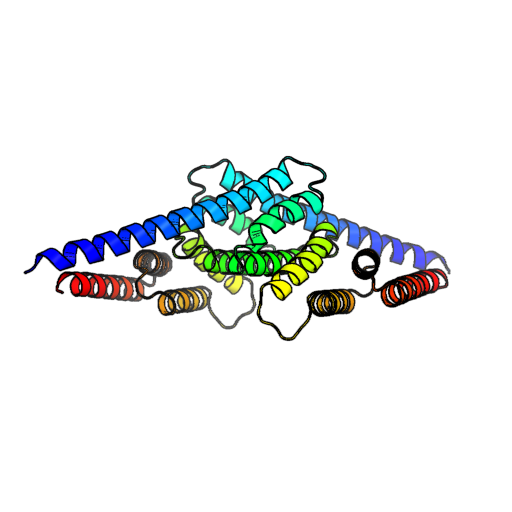95.88 105 ASN A C 1
ATOM 809 O O . ASN A 1 105 ? -6.477 10.461 16.938 1 95.88 105 ASN A O 1
ATOM 813 N N . ALA A 1 106 ? -8.328 9.781 15.922 1 96.62 106 ALA A N 1
ATOM 814 C CA . ALA A 1 106 ? -7.562 8.898 15.047 1 96.62 106 ALA A CA 1
ATOM 815 C C . ALA A 1 106 ? -6.652 9.703 14.117 1 96.62 106 ALA A C 1
ATOM 817 O O . ALA A 1 106 ? -5.484 9.359 13.93 1 96.62 106 ALA A O 1
ATOM 818 N N . SER A 1 107 ? -7.18 10.719 13.555 1 96.31 107 SER A N 1
ATOM 819 C CA . SER A 1 107 ? -6.398 11.586 12.672 1 96.31 107 SER A CA 1
ATOM 820 C C . SER A 1 107 ? -5.273 12.281 13.438 1 96.31 107 SER A C 1
ATOM 822 O O . SER A 1 107 ? -4.148 12.367 12.945 1 96.31 107 SER A O 1
ATOM 824 N N . ARG A 1 108 ? -5.566 12.719 14.609 1 96.69 108 ARG A N 1
ATOM 825 C CA . ARG A 1 108 ? -4.574 13.359 15.469 1 96.69 108 ARG A CA 1
ATOM 826 C C . ARG A 1 108 ? -3.432 12.406 15.789 1 96.69 108 ARG A C 1
ATOM 828 O O . ARG A 1 108 ? -2.26 12.773 15.695 1 96.69 108 ARG A O 1
ATOM 835 N N . ALA A 1 109 ? -3.791 11.234 16.125 1 97.81 109 ALA A N 1
ATOM 836 C CA . ALA A 1 109 ? -2.783 10.227 16.438 1 97.81 109 ALA A CA 1
ATOM 837 C C . ALA A 1 109 ? -1.879 9.953 15.242 1 97.81 109 ALA A C 1
ATOM 839 O O . ALA A 1 109 ? -0.662 9.828 15.391 1 97.81 109 ALA A O 1
ATOM 840 N N . LEU A 1 110 ? -2.469 9.898 14.125 1 98.31 110 LEU A N 1
ATOM 841 C CA . LEU A 1 110 ? -1.686 9.656 12.922 1 98.31 110 LEU A CA 1
ATOM 842 C C . LEU A 1 110 ? -0.76 10.828 12.625 1 98.31 110 LEU A C 1
ATOM 844 O O . LEU A 1 110 ? 0.411 10.633 12.297 1 98.31 110 LEU A O 1
ATOM 848 N N . ALA A 1 111 ? -1.246 12.047 12.711 1 98 111 ALA A N 1
ATOM 849 C CA . ALA A 1 111 ? -0.424 13.234 12.484 1 98 111 ALA A CA 1
ATOM 850 C C . ALA A 1 111 ? 0.78 13.25 13.422 1 98 111 ALA A C 1
ATOM 852 O O . ALA A 1 111 ? 1.911 13.477 12.984 1 98 111 ALA A O 1
ATOM 853 N N . LYS A 1 112 ? 0.481 13 14.617 1 97.25 112 LYS A N 1
ATOM 854 C CA . LYS A 1 112 ? 1.551 12.984 15.609 1 97.25 112 LYS A CA 1
ATOM 855 C C . LYS A 1 112 ? 2.59 11.914 15.289 1 97.25 112 LYS A C 1
ATOM 857 O O . LYS A 1 112 ? 3.793 12.148 15.438 1 97.25 112 LYS A O 1
ATOM 862 N N . ASN A 1 113 ? 2.088 10.789 14.906 1 98.06 113 ASN A N 1
ATOM 863 C CA . ASN A 1 113 ? 2.992 9.703 14.539 1 98.06 113 ASN A CA 1
ATOM 864 C C . ASN A 1 113 ? 3.883 10.094 13.367 1 98.06 113 ASN A C 1
ATOM 866 O O . ASN A 1 113 ? 5.082 9.805 13.367 1 98.06 113 ASN A O 1
ATOM 870 N N . LEU A 1 114 ? 3.309 10.734 12.375 1 97.75 114 LEU A N 1
ATOM 871 C CA . LEU A 1 114 ? 4.074 11.18 11.219 1 97.75 114 LEU A CA 1
ATOM 872 C C . LEU A 1 114 ? 5.098 12.234 11.609 1 97.75 114 LEU A C 1
ATOM 874 O O . LEU A 1 114 ? 6.238 12.203 11.141 1 97.75 114 LEU A O 1
ATOM 878 N N . LEU A 1 115 ? 4.766 13.102 12.477 1 96.56 115 LEU A N 1
ATOM 879 C CA . LEU A 1 115 ? 5.652 14.18 12.914 1 96.56 115 LEU A CA 1
ATOM 880 C C . LEU A 1 115 ? 6.773 13.633 13.797 1 96.56 115 LEU A C 1
ATOM 882 O O . LEU A 1 115 ? 7.879 14.18 13.805 1 96.56 115 LEU A O 1
ATOM 886 N N . LYS A 1 116 ? 6.473 12.562 14.531 1 96.62 116 LYS A N 1
ATOM 887 C CA . LYS A 1 116 ? 7.512 11.898 15.312 1 96.62 116 LYS A CA 1
ATOM 888 C C . LYS A 1 116 ? 8.609 11.344 14.414 1 96.62 116 LYS A C 1
ATOM 890 O O . LYS A 1 116 ? 9.789 11.352 14.781 1 96.62 116 LYS A O 1
ATOM 895 N N . LYS A 1 117 ? 8.211 10.898 13.289 1 94.62 117 LYS A N 1
ATOM 896 C CA . LYS A 1 117 ? 9.156 10.344 12.328 1 94.62 117 LYS A CA 1
ATOM 897 C C . LYS A 1 117 ? 9.938 11.445 11.617 1 94.62 117 LYS A C 1
ATOM 899 O O . LYS A 1 117 ? 11.07 11.234 11.18 1 94.62 117 LYS A O 1
ATOM 904 N N . ASP A 1 118 ? 9.383 12.586 11.477 1 93.38 118 ASP A N 1
ATOM 905 C CA . ASP A 1 118 ? 10.008 13.742 10.836 1 93.38 118 ASP A CA 1
ATOM 906 C C . ASP A 1 118 ? 9.586 15.039 11.523 1 93.38 118 ASP A C 1
ATOM 908 O O . ASP A 1 118 ? 8.688 15.734 11.055 1 93.38 118 ASP A O 1
ATOM 912 N N . ARG A 1 119 ? 10.352 15.367 12.539 1 90.19 119 ARG A N 1
ATOM 913 C CA . ARG A 1 119 ? 10.008 16.484 13.406 1 90.19 119 ARG A CA 1
ATOM 914 C C . ARG A 1 119 ? 10.188 17.812 12.68 1 90.19 119 ARG A C 1
ATOM 916 O O . ARG A 1 119 ? 9.672 18.844 13.133 1 90.19 119 ARG A O 1
ATOM 923 N N . GLN A 1 120 ? 10.828 17.828 11.531 1 88.62 120 GLN A N 1
ATOM 924 C CA . GLN A 1 120 ? 11.117 19.062 10.828 1 88.62 120 GLN A CA 1
ATOM 925 C C . GLN A 1 120 ? 10.102 19.312 9.711 1 88.62 120 GLN A C 1
ATOM 927 O O . GLN A 1 120 ? 10.25 20.25 8.93 1 88.62 120 GLN A O 1
ATOM 932 N N . ASP A 1 121 ? 9.133 18.5 9.617 1 91.88 121 ASP A N 1
ATOM 933 C CA . ASP A 1 121 ? 8.102 18.672 8.602 1 91.88 121 ASP A CA 1
ATOM 934 C C . ASP A 1 121 ? 7.09 19.734 9.031 1 91.88 121 ASP A C 1
ATOM 936 O O . ASP A 1 121 ? 5.949 19.406 9.359 1 91.88 121 ASP A O 1
ATOM 940 N N . LEU A 1 122 ? 7.418 20.953 8.867 1 91.12 122 LEU A N 1
ATOM 941 C CA . LEU A 1 122 ? 6.609 22.078 9.312 1 91.12 122 LEU A CA 1
ATOM 942 C C . LEU A 1 122 ? 5.312 22.172 8.523 1 91.12 122 LEU A C 1
ATOM 944 O O . LEU A 1 122 ? 4.277 22.578 9.055 1 91.12 122 LEU A O 1
ATOM 948 N N . LEU A 1 123 ? 5.398 21.859 7.266 1 90.44 123 LEU A N 1
ATOM 949 C CA . LEU A 1 123 ? 4.188 21.906 6.453 1 90.44 123 LEU A CA 1
ATOM 950 C C . LEU A 1 123 ? 3.162 20.891 6.949 1 90.44 123 LEU A C 1
ATOM 952 O O . LEU A 1 123 ? 1.964 21.188 6.988 1 90.44 123 LEU A O 1
ATOM 956 N N . LEU A 1 124 ? 3.605 19.719 7.305 1 95.12 124 LEU A N 1
ATOM 957 C CA . LEU A 1 124 ? 2.705 18.734 7.914 1 95.12 124 LEU A CA 1
ATOM 958 C C . LEU A 1 124 ? 2.109 19.281 9.211 1 95.12 124 LEU A C 1
ATOM 960 O O . LEU A 1 124 ? 0.928 19.078 9.492 1 95.12 124 LEU A O 1
ATOM 964 N N . CYS A 1 125 ? 2.943 19.953 10 1 95.12 125 CYS A N 1
ATOM 965 C CA . CYS A 1 125 ? 2.422 20.609 11.195 1 95.12 125 CYS A CA 1
ATOM 966 C C . CYS A 1 125 ? 1.288 21.562 10.852 1 95.12 125 CYS A C 1
ATOM 968 O O . CYS A 1 125 ? 0.255 21.578 11.523 1 95.12 125 CYS A O 1
ATOM 970 N N . GLY A 1 126 ? 1.506 22.281 9.836 1 93.75 126 GLY A N 1
ATOM 971 C CA . GLY A 1 126 ? 0.471 23.188 9.383 1 93.75 126 GLY A CA 1
ATOM 972 C C . GLY A 1 126 ? -0.808 22.484 8.969 1 93.75 126 GLY A C 1
ATOM 973 O O . GLY A 1 126 ? -1.905 22.922 9.328 1 93.75 126 GLY A O 1
ATOM 974 N N . ILE A 1 127 ? -0.722 21.422 8.227 1 92.94 127 ILE A N 1
ATOM 975 C CA . ILE A 1 127 ? -1.866 20.641 7.797 1 92.94 127 ILE A CA 1
ATOM 976 C C . ILE A 1 127 ? -2.607 20.094 9.016 1 92.94 127 ILE A C 1
ATOM 978 O O . ILE A 1 127 ? -3.832 20.219 9.109 1 92.94 127 ILE A O 1
ATOM 982 N N . TYR A 1 128 ? -1.87 19.562 9.906 1 97.25 128 TYR A N 1
ATOM 983 C CA . TYR A 1 128 ? -2.395 19.031 11.156 1 97.25 128 TYR A CA 1
ATOM 984 C C . TYR A 1 128 ? -3.17 20.094 11.922 1 97.25 128 TYR A C 1
ATOM 986 O O . TYR A 1 128 ? -4.324 19.891 12.297 1 97.25 128 TYR A O 1
ATOM 994 N N . GLY A 1 129 ? -2.588 21.25 12.156 1 96.56 129 GLY A N 1
ATOM 995 C CA . GLY A 1 129 ? -3.262 22.359 12.828 1 96.56 129 GLY A CA 1
ATOM 996 C C . GLY A 1 129 ? -4.539 22.781 12.125 1 96.56 129 GLY A C 1
ATOM 997 O O . GLY A 1 129 ? -5.559 23.016 12.773 1 96.56 129 GLY A O 1
ATOM 998 N N . ARG A 1 130 ? -4.473 22.938 10.781 1 94.12 130 ARG A N 1
ATOM 999 C CA . ARG A 1 130 ? -5.621 23.359 9.992 1 94.12 130 ARG A CA 1
ATOM 1000 C C . ARG A 1 130 ? -6.77 22.375 10.117 1 94.12 130 ARG A C 1
ATOM 1002 O O . ARG A 1 130 ? -7.934 22.766 10.211 1 94.12 130 ARG A O 1
ATOM 1009 N N . ILE A 1 131 ? -6.496 21.109 10.148 1 93.38 131 ILE A N 1
ATOM 1010 C CA . ILE A 1 131 ? -7.523 20.078 10.266 1 93.38 131 ILE A CA 1
ATOM 1011 C C . ILE A 1 131 ? -8.18 20.156 11.641 1 93.38 131 ILE A C 1
ATOM 1013 O O . ILE A 1 131 ? -9.406 20.078 11.758 1 93.38 131 ILE A O 1
ATOM 1017 N N . GLU A 1 132 ? -7.402 20.359 12.695 1 96.12 132 GLU A N 1
ATOM 1018 C CA . GLU A 1 132 ? -7.949 20.547 14.039 1 96.12 132 GLU A CA 1
ATOM 1019 C C . GLU A 1 132 ? -8.898 21.734 14.094 1 96.12 132 GLU A C 1
ATOM 1021 O O . GLU A 1 132 ? -9.992 21.641 14.641 1 96.12 132 GLU A O 1
ATOM 1026 N N . ALA A 1 133 ? -8.461 22.828 13.406 1 94.5 133 ALA A N 1
ATOM 1027 C CA . ALA A 1 133 ? -9.281 24.031 13.391 1 94.5 133 ALA A CA 1
ATOM 1028 C C . ALA A 1 133 ? -10.602 23.781 12.656 1 94.5 133 ALA A C 1
ATOM 1030 O O . ALA A 1 133 ? -11.656 24.219 13.109 1 94.5 133 ALA A O 1
ATOM 1031 N N . ARG A 1 134 ? -10.508 23.109 11.547 1 90.19 134 ARG A N 1
ATOM 1032 C CA . ARG A 1 134 ? -11.688 22.812 10.742 1 90.19 134 ARG A CA 1
ATOM 1033 C C . ARG A 1 134 ? -12.711 22 11.539 1 90.19 134 ARG A C 1
ATOM 1035 O O . ARG A 1 134 ? -13.914 22.156 11.344 1 90.19 134 ARG A O 1
ATOM 1042 N N . HIS A 1 135 ? -12.266 21.219 12.492 1 91.06 135 HIS A N 1
ATOM 1043 C CA . HIS A 1 135 ? -13.141 20.391 13.312 1 91.06 135 HIS A CA 1
ATOM 1044 C C . HIS A 1 135 ? -13.555 21.109 14.586 1 91.06 135 HIS A C 1
ATOM 1046 O O . HIS A 1 135 ? -14.172 20.516 15.477 1 91.06 135 HIS A O 1
ATOM 1052 N N . GLY A 1 136 ? -13.164 22.328 14.75 1 93.25 136 GLY A N 1
ATOM 1053 C CA . GLY A 1 136 ? -13.594 23.156 15.867 1 93.25 136 GLY A CA 1
ATOM 1054 C C . GLY A 1 136 ? -12.664 23.094 17.062 1 93.25 136 GLY A C 1
ATOM 1055 O O . GLY A 1 136 ? -12.984 23.594 18.141 1 93.25 136 GLY A O 1
ATOM 1056 N N . ASN A 1 137 ? -11.531 22.359 16.938 1 95.25 137 ASN A N 1
ATOM 1057 C CA . ASN A 1 137 ? -10.555 22.25 18.016 1 95.25 137 ASN A CA 1
ATOM 1058 C C . ASN A 1 137 ? -9.539 23.391 17.969 1 95.25 137 ASN A C 1
ATOM 1060 O O . ASN A 1 137 ? -8.344 23.156 17.781 1 95.25 137 ASN A O 1
ATOM 1064 N N . ILE A 1 138 ? -9.984 24.547 18.234 1 96.06 138 ILE A N 1
ATOM 1065 C CA . ILE A 1 138 ? -9.227 25.781 18.047 1 96.06 138 ILE A CA 1
ATOM 1066 C C . ILE A 1 138 ? -8.055 25.828 19.016 1 96.06 138 ILE A C 1
ATOM 1068 O O . ILE A 1 138 ? -6.949 26.234 18.656 1 96.06 138 ILE A O 1
ATOM 1072 N N . ASP A 1 139 ? -8.305 25.422 20.234 1 95.81 139 ASP A N 1
ATOM 1073 C CA . ASP A 1 139 ? -7.246 25.438 21.234 1 95.81 139 ASP A CA 1
ATOM 1074 C C . ASP A 1 139 ? -6.098 24.516 20.828 1 95.81 139 ASP A C 1
ATOM 1076 O O . ASP A 1 139 ? -4.93 24.891 20.922 1 95.81 139 ASP A O 1
ATOM 1080 N N . GLN A 1 140 ? -6.496 23.406 20.359 1 95.62 140 GLN A N 1
ATOM 1081 C CA . GLN A 1 140 ? -5.484 22.469 19.906 1 95.62 140 GLN A CA 1
ATOM 1082 C C . GLN A 1 140 ? -4.742 23 18.688 1 95.62 140 GLN A C 1
ATOM 1084 O O . GLN A 1 140 ? -3.52 22.891 18.594 1 95.62 140 GLN A O 1
ATOM 1089 N N . ALA A 1 141 ? -5.406 23.547 17.75 1 95.88 141 ALA A N 1
ATOM 1090 C CA . ALA A 1 141 ? -4.805 24.141 16.547 1 95.88 141 ALA A CA 1
ATOM 1091 C C . ALA A 1 141 ? -3.799 25.219 16.922 1 95.88 141 ALA A C 1
ATOM 1093 O O . ALA A 1 141 ? -2.689 25.25 16.375 1 95.88 141 ALA A O 1
ATOM 1094 N N . ARG A 1 142 ? -4.18 26.062 17.906 1 95.12 142 ARG A N 1
ATOM 1095 C CA . ARG A 1 142 ? -3.299 27.125 18.344 1 95.12 142 ARG A CA 1
ATOM 1096 C C . ARG A 1 142 ? -2.012 26.578 18.938 1 95.12 142 ARG A C 1
ATOM 1098 O O . ARG A 1 142 ? -0.921 27.078 18.656 1 95.12 142 ARG A O 1
ATOM 1105 N N . LYS A 1 143 ? -2.143 25.594 19.75 1 95.06 143 LYS A N 1
ATOM 1106 C CA . LYS A 1 143 ? -0.981 24.938 20.359 1 95.06 143 LYS A CA 1
ATOM 1107 C C . LYS A 1 143 ? -0.035 24.406 19.281 1 95.06 143 LYS A C 1
ATOM 1109 O O . LYS A 1 143 ? 1.183 24.578 19.375 1 95.06 143 LYS A O 1
ATOM 1114 N N . ILE A 1 144 ? -0.552 23.828 18.25 1 93.75 144 ILE A N 1
ATOM 1115 C CA . ILE A 1 144 ? 0.232 23.25 17.156 1 93.75 144 ILE A CA 1
ATOM 1116 C C . ILE A 1 144 ? 0.99 24.359 16.422 1 93.75 144 ILE A C 1
ATOM 1118 O O . ILE A 1 144 ? 2.195 24.25 16.188 1 93.75 144 ILE A O 1
ATOM 1122 N N . PHE A 1 145 ? 0.382 25.453 16.141 1 92.19 145 PHE A N 1
ATOM 1123 C CA . PHE A 1 145 ? 1 26.562 15.422 1 92.19 145 PHE A CA 1
ATOM 1124 C C . PHE A 1 145 ? 2.064 27.234 16.281 1 92.19 145 PHE A C 1
ATOM 1126 O O . PHE A 1 145 ? 3.133 27.594 15.789 1 92.19 145 PHE A O 1
ATOM 1133 N N . ASP A 1 146 ? 1.751 27.375 17.562 1 90.5 146 ASP A N 1
ATOM 1134 C CA . ASP A 1 146 ? 2.719 27.969 18.484 1 90.5 146 ASP A CA 1
ATOM 1135 C C . ASP A 1 146 ? 3.998 27.141 18.547 1 90.5 146 ASP A C 1
ATOM 1137 O O . ASP A 1 146 ? 5.102 27.688 18.484 1 90.5 146 ASP A O 1
ATOM 1141 N N . MET A 1 147 ? 3.822 25.828 18.641 1 89 147 MET A N 1
ATOM 1142 C CA . MET A 1 147 ? 4.969 24.922 18.703 1 89 147 MET A CA 1
ATOM 1143 C C . MET A 1 147 ? 5.785 25 17.422 1 89 147 MET A C 1
ATOM 1145 O O . MET A 1 147 ? 7.016 25.016 17.469 1 89 147 MET A O 1
ATOM 1149 N N . ALA A 1 148 ? 5.105 25.031 16.297 1 86.88 148 ALA A N 1
ATOM 1150 C CA . ALA A 1 148 ? 5.789 25.125 15 1 86.88 148 ALA A CA 1
ATOM 1151 C C . ALA A 1 148 ? 6.605 26.406 14.906 1 86.88 148 ALA A C 1
ATOM 1153 O O . ALA A 1 148 ? 7.727 26.406 14.391 1 86.88 148 ALA A O 1
ATOM 1154 N N . LEU A 1 149 ? 6.145 27.516 15.422 1 84.88 149 LEU A N 1
ATOM 1155 C CA . LEU A 1 149 ? 6.816 28.812 15.383 1 84.88 149 LEU A CA 1
ATOM 1156 C C . LEU A 1 149 ? 8.062 28.812 16.266 1 84.88 149 LEU A C 1
ATOM 1158 O O . LEU A 1 149 ? 9.094 29.375 15.883 1 84.88 149 LEU A O 1
ATOM 1162 N N . LEU A 1 150 ? 7.941 28.172 17.375 1 84.31 150 LEU A N 1
ATOM 1163 C CA . LEU A 1 150 ? 9.062 28.094 18.312 1 84.31 150 LEU A CA 1
ATOM 1164 C C . LEU A 1 150 ? 10.211 27.297 17.703 1 84.31 150 LEU A C 1
ATOM 1166 O O . LEU A 1 150 ? 11.383 27.609 17.922 1 84.31 150 LEU A O 1
ATOM 1170 N N . SER A 1 151 ? 9.883 26.234 16.922 1 79 151 SER A N 1
ATOM 1171 C CA . SER A 1 151 ? 10.891 25.375 16.328 1 79 151 SER A CA 1
ATOM 1172 C C . SER A 1 151 ? 11.633 26.078 15.211 1 79 151 SER A C 1
ATOM 1174 O O . SER A 1 151 ? 12.781 25.734 14.898 1 79 151 SER A O 1
ATOM 1176 N N . THR A 1 152 ? 10.992 26.953 14.508 1 74.56 152 THR A N 1
ATOM 1177 C CA . THR A 1 152 ? 11.609 27.703 13.414 1 74.56 152 THR A CA 1
ATOM 1178 C C . THR A 1 152 ? 12.516 28.797 13.961 1 74.56 152 THR A C 1
ATOM 1180 O O . THR A 1 152 ? 13.57 29.094 13.383 1 74.56 152 THR A O 1
ATOM 1183 N N . GLU A 1 153 ? 12.133 29.516 14.891 1 67.31 153 GLU A N 1
ATOM 1184 C CA . GLU A 1 153 ? 12.938 30.547 15.516 1 67.31 153 GLU A CA 1
ATOM 1185 C C . GLU A 1 153 ? 14.188 29.969 16.172 1 67.31 153 GLU A C 1
ATOM 1187 O O . GLU A 1 153 ? 15.266 30.578 16.125 1 67.31 153 GLU A O 1
ATOM 1192 N N . GLY A 1 154 ? 13.984 28.906 16.812 1 58.56 154 GLY A N 1
ATOM 1193 C CA . GLY A 1 154 ? 15.164 28.281 17.391 1 58.56 154 GLY A CA 1
ATOM 1194 C C . GLY A 1 154 ? 16.156 27.828 16.359 1 58.56 154 GLY A C 1
ATOM 1195 O O . GLY A 1 154 ? 17.375 27.797 16.609 1 58.56 154 GLY A O 1
ATOM 1196 N N . ALA A 1 155 ? 15.75 27.484 15.172 1 56.25 155 ALA A N 1
ATOM 1197 C CA . ALA A 1 155 ? 16.656 27.109 14.094 1 56.25 155 ALA A CA 1
ATOM 1198 C C . ALA A 1 155 ? 17.422 28.328 13.57 1 56.25 155 ALA A C 1
ATOM 1200 O O . ALA A 1 155 ? 18.531 28.203 13.062 1 56.25 155 ALA A O 1
ATOM 1201 N N . THR A 1 156 ? 16.891 29.547 13.609 1 51.47 156 THR A N 1
ATOM 1202 C CA . THR A 1 156 ? 17.547 30.75 13.125 1 51.47 156 THR A CA 1
ATOM 1203 C C . THR A 1 156 ? 18.484 31.328 14.195 1 51.47 156 THR A C 1
ATOM 1205 O O . THR A 1 156 ? 19.391 32.094 13.883 1 51.47 156 THR A O 1
ATOM 1208 N N . GLN A 1 157 ? 18.234 31.109 15.352 1 51.19 157 GLN A N 1
ATOM 1209 C CA . GLN A 1 157 ? 19.125 31.672 16.359 1 51.19 157 GLN A CA 1
ATOM 1210 C C . GLN A 1 157 ? 20.391 30.844 16.516 1 51.19 157 GLN A C 1
ATOM 1212 O O . GLN A 1 157 ? 21.344 31.281 17.141 1 51.19 157 GLN A O 1
ATOM 1217 N N . VAL A 1 158 ? 20.422 29.688 15.812 1 41.47 158 VAL A N 1
ATOM 1218 C CA . VAL A 1 158 ? 21.781 29.172 15.906 1 41.47 158 VAL A CA 1
ATOM 1219 C C . VAL A 1 158 ? 22.656 29.781 14.805 1 41.47 158 VAL A C 1
ATOM 1221 O O . VAL A 1 158 ? 22.188 29.984 13.68 1 41.47 158 VAL A O 1
ATOM 1224 N N . ARG B 1 1 ? 36.656 32.531 10.695 1 32.44 1 ARG B N 1
ATOM 1225 C CA . ARG B 1 1 ? 36.5 31.062 10.711 1 32.44 1 ARG B CA 1
ATOM 1226 C C . ARG B 1 1 ? 35.062 30.672 10.43 1 32.44 1 ARG B C 1
ATOM 1228 O O . ARG B 1 1 ? 34.688 29.516 10.633 1 32.44 1 ARG B O 1
ATOM 1235 N N . THR B 1 2 ? 34.125 31.609 10.32 1 39.28 2 THR B N 1
ATOM 1236 C CA . THR B 1 2 ? 32.656 31.469 10.195 1 39.28 2 THR B CA 1
ATOM 1237 C C . THR B 1 2 ? 32.312 30.906 8.828 1 39.28 2 THR B C 1
ATOM 1239 O O . THR B 1 2 ? 31.125 30.828 8.469 1 39.28 2 THR B O 1
ATOM 1242 N N . SER B 1 3 ? 33.188 30.719 7.848 1 49.53 3 SER B N 1
ATOM 1243 C CA . SER B 1 3 ? 32.844 30.359 6.473 1 49.53 3 SER B CA 1
ATOM 1244 C C . SER B 1 3 ? 32.344 28.938 6.383 1 49.53 3 SER B C 1
ATOM 1246 O O . SER B 1 3 ? 31.906 28.484 5.316 1 49.53 3 SER B O 1
ATOM 1248 N N . SER B 1 4 ? 32.625 28.047 7.352 1 47.72 4 SER B N 1
ATOM 1249 C CA . SER B 1 4 ? 32.406 26.609 7.172 1 47.72 4 SER B CA 1
ATOM 1250 C C . SER B 1 4 ? 30.922 26.281 7.273 1 47.72 4 SER B C 1
ATOM 1252 O O . SER B 1 4 ? 30.5 25.188 6.879 1 47.72 4 SER B O 1
ATOM 1254 N N . ASN B 1 5 ? 30.156 27.172 7.945 1 46.84 5 ASN B N 1
ATOM 1255 C CA . ASN B 1 5 ? 28.766 26.797 8.156 1 46.84 5 ASN B CA 1
ATOM 1256 C C . ASN B 1 5 ? 27.953 26.891 6.867 1 46.84 5 ASN B C 1
ATOM 1258 O O . ASN B 1 5 ? 26.844 26.344 6.781 1 46.84 5 ASN B O 1
ATOM 1262 N N . SER B 1 6 ? 28.344 27.797 5.938 1 49.03 6 SER B N 1
ATOM 1263 C CA . SER B 1 6 ? 27.609 27.969 4.691 1 49.03 6 SER B CA 1
ATOM 1264 C C . SER B 1 6 ? 27.641 26.703 3.844 1 49.03 6 SER B C 1
ATOM 1266 O O . SER B 1 6 ? 26.656 26.359 3.186 1 49.03 6 SER B O 1
ATOM 1268 N N . SER B 1 7 ? 28.734 25.984 3.875 1 51.53 7 SER B N 1
ATOM 1269 C CA . SER B 1 7 ? 28.844 24.797 3.041 1 51.53 7 SER B CA 1
ATOM 1270 C C . SER B 1 7 ? 27.938 23.672 3.551 1 51.53 7 SER B C 1
ATOM 1272 O O . SER B 1 7 ? 27.328 22.953 2.76 1 51.53 7 SER B O 1
ATOM 1274 N N . SER B 1 8 ? 27.781 23.672 4.879 1 50.75 8 SER B N 1
ATOM 1275 C CA . SER B 1 8 ? 27 22.562 5.434 1 50.75 8 SER B CA 1
ATOM 1276 C C . SER B 1 8 ? 25.516 22.734 5.125 1 50.75 8 SER B C 1
ATOM 1278 O O . SER B 1 8 ? 24.828 21.75 4.855 1 50.75 8 SER B O 1
ATOM 1280 N N . TRP B 1 9 ? 25.078 24.062 5.102 1 44.62 9 TRP B N 1
ATOM 1281 C CA . TRP B 1 9 ? 23.688 24.312 4.773 1 44.62 9 TRP B CA 1
ATOM 1282 C C . TRP B 1 9 ? 23.406 24.031 3.301 1 44.62 9 TRP B C 1
ATOM 1284 O O . TRP B 1 9 ? 22.375 23.438 2.959 1 44.62 9 TRP B O 1
ATOM 1294 N N . LEU B 1 10 ? 24.25 24.453 2.414 1 43.59 10 LEU B N 1
ATOM 1295 C CA . LEU B 1 10 ? 24.125 24.188 0.988 1 43.59 10 LEU B CA 1
ATOM 1296 C C . LEU B 1 10 ? 24.156 22.672 0.723 1 43.59 10 LEU B C 1
ATOM 1298 O O . LEU B 1 10 ? 23.406 22.172 -0.111 1 43.59 10 LEU B O 1
ATOM 1302 N N . ASP B 1 11 ? 24.953 21.969 1.438 1 47.91 11 ASP B N 1
ATOM 1303 C CA . ASP B 1 11 ? 25.031 20.516 1.285 1 47.91 11 ASP B CA 1
ATOM 1304 C C . ASP B 1 11 ? 23.719 19.859 1.69 1 47.91 11 ASP B C 1
ATOM 1306 O O . ASP B 1 11 ? 23.266 18.906 1.051 1 47.91 11 ASP B O 1
ATOM 1310 N N . ARG B 1 12 ? 23.078 20.484 2.682 1 45.12 12 ARG B N 1
ATOM 1311 C CA . ARG B 1 12 ? 21.797 19.922 3.109 1 45.12 12 ARG B CA 1
ATOM 1312 C C . ARG B 1 12 ? 20.703 20.25 2.098 1 45.12 12 ARG B C 1
ATOM 1314 O O . ARG B 1 12 ? 19.875 19.391 1.791 1 45.12 12 ARG B O 1
ATOM 1321 N N . ILE B 1 13 ? 20.688 21.391 1.572 1 44.12 13 ILE B N 1
ATOM 1322 C CA . ILE B 1 13 ? 19.734 21.766 0.536 1 44.12 13 ILE B CA 1
ATOM 1323 C C . ILE B 1 13 ? 19.969 20.922 -0.717 1 44.12 13 ILE B C 1
ATOM 1325 O O . ILE B 1 13 ? 19.016 20.453 -1.344 1 44.12 13 ILE B O 1
ATOM 1329 N N . MET B 1 14 ? 21.141 20.719 -1.136 1 45.78 14 MET B N 1
ATOM 1330 C CA . MET B 1 14 ? 21.438 19.891 -2.301 1 45.78 14 MET B CA 1
ATOM 1331 C C . MET B 1 14 ? 21.016 18.438 -2.07 1 45.78 14 MET B C 1
ATOM 1333 O O . MET B 1 14 ? 20.5 17.797 -2.982 1 45.78 14 MET B O 1
ATOM 1337 N N . SER B 1 15 ? 21.172 17.938 -0.879 1 49.19 15 SER B N 1
ATOM 1338 C CA . SER B 1 15 ? 20.719 16.594 -0.544 1 49.19 15 SER B CA 1
ATOM 1339 C C . SER B 1 15 ? 19.188 16.5 -0.618 1 49.19 15 SER B C 1
ATOM 1341 O O . SER B 1 15 ? 18.641 15.477 -1.058 1 49.19 15 SER B O 1
ATOM 1343 N N . LEU B 1 16 ? 18.656 17.609 -0.212 1 42.47 16 LEU B N 1
ATOM 1344 C CA . LEU B 1 16 ? 17.203 17.672 -0.325 1 42.47 16 LEU B CA 1
ATOM 1345 C C . LEU B 1 16 ? 16.766 17.734 -1.787 1 42.47 16 LEU B C 1
ATOM 1347 O O . LEU B 1 16 ? 15.781 17.109 -2.172 1 42.47 16 LEU B O 1
ATOM 1351 N N . GLU B 1 17 ? 17.359 18.469 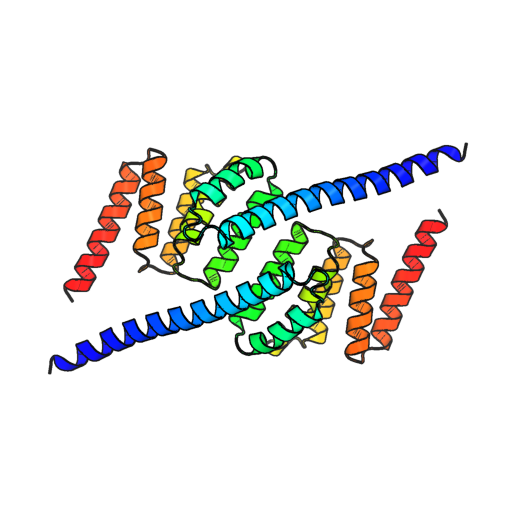-2.582 1 48.88 17 GLU B N 1
ATOM 1352 C CA . GLU B 1 17 ? 17.094 18.531 -4.016 1 48.88 17 GLU B CA 1
ATOM 1353 C C . GLU B 1 17 ? 17.344 17.188 -4.688 1 48.88 17 GLU B C 1
ATOM 1355 O O . GLU B 1 17 ? 16.609 16.781 -5.578 1 48.88 17 GLU B O 1
ATOM 1360 N N . MET B 1 18 ? 18.438 16.562 -4.289 1 47.34 18 MET B N 1
ATOM 1361 C CA . MET B 1 18 ? 18.75 15.234 -4.816 1 47.34 18 MET B CA 1
ATOM 1362 C C . MET B 1 18 ? 17.672 14.219 -4.414 1 47.34 18 MET B C 1
ATOM 1364 O O . MET B 1 18 ? 17.281 13.375 -5.219 1 47.34 18 MET B O 1
ATOM 1368 N N . ILE B 1 19 ? 17.391 14.32 -3.211 1 44.62 19 ILE B N 1
ATOM 1369 C CA . ILE B 1 19 ? 16.312 13.461 -2.748 1 44.62 19 ILE B CA 1
ATOM 1370 C C . ILE B 1 19 ? 15.039 13.773 -3.523 1 44.62 19 ILE B C 1
ATOM 1372 O O . ILE B 1 19 ? 14.32 12.859 -3.941 1 44.62 19 ILE B O 1
ATOM 1376 N N . SER B 1 20 ? 14.852 15.102 -3.762 1 47.09 20 SER B N 1
ATOM 1377 C CA . SER B 1 20 ? 13.711 15.508 -4.574 1 47.09 20 SER B CA 1
ATOM 1378 C C . SER B 1 20 ? 13.828 14.977 -6 1 47.09 20 SER B C 1
ATOM 1380 O O . SER B 1 20 ? 12.852 14.492 -6.57 1 47.09 20 SER B O 1
ATOM 1382 N N . ASN B 1 21 ? 14.992 15.016 -6.469 1 49.78 21 ASN B N 1
ATOM 1383 C CA . ASN B 1 21 ? 15.188 14.484 -7.812 1 49.78 21 ASN B CA 1
ATOM 1384 C C . ASN B 1 21 ? 15.016 12.969 -7.852 1 49.78 21 ASN B C 1
ATOM 1386 O O . ASN B 1 21 ? 14.453 12.43 -8.805 1 49.78 21 ASN B O 1
ATOM 1390 N N . ASP B 1 22 ? 15.578 12.32 -6.805 1 50.22 22 ASP B N 1
ATOM 1391 C CA . ASP B 1 22 ? 15.398 10.875 -6.75 1 50.22 22 ASP B CA 1
ATOM 1392 C C . ASP B 1 22 ? 13.922 10.5 -6.613 1 50.22 22 ASP B C 1
ATOM 1394 O O . ASP B 1 22 ? 13.453 9.562 -7.262 1 50.22 22 ASP B O 1
ATOM 1398 N N . ILE B 1 23 ? 13.289 11.273 -5.879 1 48.28 23 ILE B N 1
ATOM 1399 C CA . ILE B 1 23 ? 11.867 11.055 -5.688 1 48.28 23 ILE B CA 1
ATOM 1400 C C . ILE B 1 23 ? 11.117 11.336 -6.988 1 48.28 23 ILE B C 1
ATOM 1402 O O . ILE B 1 23 ? 10.234 10.578 -7.383 1 48.28 23 ILE B O 1
ATOM 1406 N N . SER B 1 24 ? 11.5 12.453 -7.582 1 50.84 24 SER B N 1
ATOM 1407 C CA . SER B 1 24 ? 10.898 12.781 -8.867 1 50.84 24 SER B CA 1
ATOM 1408 C C . SER B 1 24 ? 11.141 11.68 -9.891 1 50.84 24 SER B C 1
ATOM 1410 O O . SER B 1 24 ? 10.234 11.305 -10.641 1 50.84 24 SER B O 1
ATOM 1412 N N . GLU B 1 25 ? 12.312 11.125 -9.805 1 52.06 25 GLU B N 1
ATOM 1413 C CA . GLU B 1 25 ? 12.617 10.016 -10.703 1 52.06 25 GLU B CA 1
ATOM 1414 C C . GLU B 1 25 ? 11.797 8.781 -10.352 1 52.06 25 GLU B C 1
ATOM 1416 O O . GLU B 1 25 ? 11.312 8.078 -11.242 1 52.06 25 GLU B O 1
ATOM 1421 N N . ASP B 1 26 ? 11.711 8.539 -9.117 1 49.97 26 ASP B N 1
ATOM 1422 C CA . ASP B 1 26 ? 10.898 7.402 -8.68 1 49.97 26 ASP B CA 1
ATOM 1423 C C . ASP B 1 26 ? 9.438 7.586 -9.086 1 49.97 26 ASP B C 1
ATOM 1425 O O . ASP B 1 26 ? 8.797 6.648 -9.562 1 49.97 26 ASP B O 1
ATOM 1429 N N . LEU B 1 27 ? 8.953 8.688 -9.023 1 48.12 27 LEU B N 1
ATOM 1430 C CA . LEU B 1 27 ? 7.574 8.984 -9.406 1 48.12 27 LEU B CA 1
ATOM 1431 C C . LEU B 1 27 ? 7.383 8.867 -10.914 1 48.12 27 LEU B C 1
ATOM 1433 O O . LEU B 1 27 ? 6.344 8.398 -11.375 1 48.12 27 LEU B O 1
ATOM 1437 N N . ILE B 1 28 ? 8.289 9.375 -11.594 1 51.84 28 ILE B N 1
ATOM 1438 C CA . ILE B 1 28 ? 8.25 9.227 -13.047 1 51.84 28 ILE B CA 1
ATOM 1439 C C . ILE B 1 28 ? 8.266 7.75 -13.422 1 51.84 28 ILE B C 1
ATOM 1441 O O . ILE B 1 28 ? 7.496 7.312 -14.281 1 51.84 28 ILE B O 1
ATOM 1445 N N . ALA B 1 29 ? 9.117 7.109 -12.711 1 49.22 29 ALA B N 1
ATOM 1446 C CA . ALA B 1 29 ? 9.172 5.676 -12.992 1 49.22 29 ALA B CA 1
ATOM 1447 C C . ALA B 1 29 ? 7.848 4.996 -12.664 1 49.22 29 ALA B C 1
ATOM 1449 O O . ALA B 1 29 ? 7.375 4.148 -13.422 1 49.22 29 ALA B O 1
ATOM 1450 N N . ILE B 1 30 ? 7.254 5.367 -11.641 1 48.59 30 ILE B N 1
ATOM 1451 C CA . ILE B 1 30 ? 5.961 4.816 -11.25 1 48.59 30 ILE B CA 1
ATOM 1452 C C . ILE B 1 30 ? 4.887 5.262 -12.242 1 48.59 30 ILE B C 1
ATOM 1454 O O . ILE B 1 30 ? 4.035 4.469 -12.641 1 48.59 30 ILE B O 1
ATOM 1458 N N . SER B 1 31 ? 4.844 6.539 -12.531 1 47.91 31 SER B N 1
ATOM 1459 C CA . SER B 1 31 ? 3.891 7.07 -13.5 1 47.91 31 SER B CA 1
ATOM 1460 C C . SER B 1 31 ? 4.059 6.406 -14.859 1 47.91 31 SER B C 1
ATOM 1462 O O . SER B 1 31 ? 3.074 6.109 -15.539 1 47.91 31 SER B O 1
ATOM 1464 N N . ASP B 1 32 ? 5.227 6.281 -15.258 1 50.31 32 ASP B N 1
ATOM 1465 C CA . ASP B 1 32 ? 5.504 5.582 -16.516 1 50.31 32 ASP B CA 1
ATOM 1466 C C . ASP B 1 32 ? 4.973 4.152 -16.469 1 50.31 32 ASP B C 1
ATOM 1468 O O . ASP B 1 32 ? 4.418 3.662 -17.453 1 50.31 32 ASP B O 1
ATOM 1472 N N . LEU B 1 33 ? 5.184 3.635 -15.367 1 47.16 33 LEU B N 1
ATOM 1473 C CA . LEU B 1 33 ? 4.617 2.305 -15.164 1 47.16 33 LEU B CA 1
ATOM 1474 C C . LEU B 1 33 ? 3.096 2.344 -15.242 1 47.16 33 LEU B C 1
ATOM 1476 O O . LEU B 1 33 ? 2.48 1.495 -15.891 1 47.16 33 LEU B O 1
ATOM 1480 N N . ALA B 1 34 ? 2.568 3.211 -14.617 1 45.62 34 ALA B N 1
ATOM 1481 C CA . ALA B 1 34 ? 1.117 3.375 -14.625 1 45.62 34 ALA B CA 1
ATOM 1482 C C . ALA B 1 34 ? 0.605 3.701 -16.016 1 45.62 34 ALA B C 1
ATOM 1484 O O . ALA B 1 34 ? -0.446 3.209 -16.438 1 45.62 34 ALA B O 1
ATOM 1485 N N . ASN B 1 35 ? 1.143 4.684 -16.562 1 45.53 35 ASN B N 1
ATOM 1486 C CA . ASN B 1 35 ? 0.753 5.051 -17.922 1 45.53 35 ASN B CA 1
ATOM 1487 C C . ASN B 1 35 ? 0.921 3.881 -18.891 1 45.53 35 ASN B C 1
ATOM 1489 O O . ASN B 1 35 ? 0.09 3.68 -19.781 1 45.53 35 ASN B O 1
ATOM 1493 N N . LYS B 1 36 ? 2.082 3.352 -18.828 1 47.16 36 LYS B N 1
ATOM 1494 C CA . LYS B 1 36 ? 2.266 2.182 -19.688 1 47.16 36 LYS B CA 1
ATOM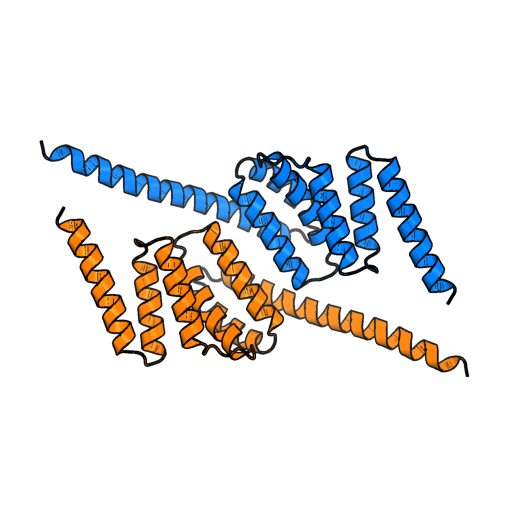 1495 C C . LYS B 1 36 ? 1.17 1.146 -19.438 1 47.16 36 LYS B C 1
ATOM 1497 O O . LYS B 1 36 ? 0.722 0.478 -20.375 1 47.16 36 LYS B O 1
ATOM 1502 N N . THR B 1 37 ? 0.844 1.116 -18.219 1 41.34 37 THR B N 1
ATOM 1503 C CA . THR B 1 37 ? -0.257 0.215 -17.906 1 41.34 37 THR B CA 1
ATOM 1504 C C . THR B 1 37 ? -1.57 0.737 -18.484 1 41.34 37 THR B C 1
ATOM 1506 O O . THR B 1 37 ? -2.434 -0.047 -18.875 1 41.34 37 THR B O 1
ATOM 1509 N N . GLN B 1 38 ? -1.785 2.012 -18.375 1 40.78 38 GLN B N 1
ATOM 1510 C CA . GLN B 1 38 ? -3.029 2.574 -18.891 1 40.78 38 GLN B CA 1
ATOM 1511 C C . GLN B 1 38 ? -3.064 2.523 -20.422 1 40.78 38 GLN B C 1
ATOM 1513 O O . GLN B 1 38 ? -4.133 2.357 -21.016 1 40.78 38 GLN B O 1
ATOM 1518 N N . ASN B 1 39 ? -2.121 3.152 -21 1 40.31 39 ASN B N 1
ATOM 1519 C CA . ASN B 1 39 ? -2.152 3.133 -22.453 1 40.31 39 ASN B CA 1
ATOM 1520 C C . ASN B 1 39 ? -2.129 1.708 -23 1 40.31 39 ASN B C 1
ATOM 1522 O O . ASN B 1 39 ? -2.408 1.483 -24.172 1 40.31 39 ASN B O 1
ATOM 1526 N N . SER B 1 40 ? -1.198 0.887 -22.531 1 39.06 40 SER B N 1
ATOM 1527 C CA . SER B 1 40 ? -1.17 -0.462 -23.078 1 39.06 40 SER B CA 1
ATOM 1528 C C . SER B 1 40 ? -2.316 -1.308 -22.547 1 39.06 40 SER B C 1
ATOM 1530 O O . SER B 1 40 ? -2.525 -1.374 -21.328 1 39.06 40 SER B O 1
ATOM 1532 N N . SER B 1 41 ? -3.488 -1.415 -23.234 1 39.22 41 SER B N 1
ATOM 1533 C CA . SER B 1 41 ? -4.488 -2.426 -22.906 1 39.22 41 SER B CA 1
ATOM 1534 C C . SER B 1 41 ? -3.904 -3.518 -22.016 1 39.22 41 SER B C 1
ATOM 1536 O O . SER B 1 41 ? -4.543 -3.951 -21.047 1 39.22 41 SER B O 1
ATOM 1538 N N . HIS B 1 42 ? -3.154 -4.648 -22.656 1 35 42 HIS B N 1
ATOM 1539 C CA . HIS B 1 42 ? -2.48 -5.816 -22.109 1 35 42 HIS B CA 1
ATOM 1540 C C . HIS B 1 42 ? -1.168 -5.43 -21.438 1 35 42 HIS B C 1
ATOM 1542 O O . HIS B 1 42 ? -0.114 -5.426 -22.078 1 35 42 HIS B O 1
ATOM 1548 N N . CYS B 1 43 ? -1.05 -4.441 -20.766 1 43.97 43 CYS B N 1
ATOM 1549 C CA . CYS B 1 43 ? 0.152 -4.223 -19.969 1 43.97 43 CYS B CA 1
ATOM 1550 C C . CYS B 1 43 ? 0.613 -5.516 -19.312 1 43.97 43 CYS B C 1
ATOM 1552 O O . CYS B 1 43 ? -0.021 -6 -18.375 1 43.97 43 CYS B O 1
ATOM 1554 N N . SER B 1 44 ? 1.213 -6.359 -20.109 1 42.31 44 SER B N 1
ATOM 1555 C CA . SER B 1 44 ? 1.736 -7.652 -19.688 1 42.31 44 SER B CA 1
ATOM 1556 C C . SER B 1 44 ? 2.686 -7.492 -18.5 1 42.31 44 SER B C 1
ATOM 1558 O O . SER B 1 44 ? 3.307 -6.441 -18.328 1 42.31 44 SER B O 1
ATOM 1560 N N . LEU B 1 45 ? 2.547 -8.234 -17.531 1 44.16 45 LEU B N 1
ATOM 1561 C CA . LEU B 1 45 ? 3.482 -8.469 -16.438 1 44.16 45 LEU B CA 1
ATOM 1562 C C . LEU B 1 45 ? 4.918 -8.219 -16.891 1 44.16 45 LEU B C 1
ATOM 1564 O O . LEU B 1 45 ? 5.734 -7.699 -16.125 1 44.16 45 LEU B O 1
ATOM 1568 N N . GLU B 1 46 ? 5.109 -8.383 -18.219 1 47.62 46 GLU B N 1
ATOM 1569 C CA . GLU B 1 46 ? 6.457 -8.227 -18.75 1 47.62 46 GLU B CA 1
ATOM 1570 C C . GLU B 1 46 ? 6.879 -6.762 -18.766 1 47.62 46 GLU B C 1
ATOM 1572 O O . GLU B 1 46 ? 8.039 -6.445 -18.484 1 47.62 46 GLU B O 1
ATOM 1577 N N . SER B 1 47 ? 5.973 -5.914 -19.125 1 52.38 47 SER B N 1
ATOM 1578 C CA . SER B 1 47 ? 6.34 -4.504 -19.141 1 52.38 47 SER B CA 1
ATOM 1579 C C . SER B 1 47 ? 6.562 -3.973 -17.719 1 52.38 47 SER B C 1
ATOM 1581 O O . SER B 1 47 ? 7.496 -3.199 -17.484 1 52.38 47 SER B O 1
ATOM 1583 N N . LEU B 1 48 ? 5.734 -4.426 -16.891 1 49.62 48 LEU B N 1
ATOM 1584 C CA . LEU B 1 48 ? 5.914 -4.059 -15.5 1 49.62 48 LEU B CA 1
ATOM 1585 C C . LEU B 1 48 ? 7.211 -4.645 -14.945 1 49.62 48 LEU B C 1
ATOM 1587 O O . LEU B 1 48 ? 7.98 -3.945 -14.289 1 49.62 48 LEU B O 1
ATOM 1591 N N . LEU B 1 49 ? 7.457 -5.906 -15.344 1 50.53 49 LEU B N 1
ATOM 1592 C CA . LEU B 1 49 ? 8.664 -6.598 -14.914 1 50.53 49 LEU B CA 1
ATOM 1593 C C . LEU B 1 49 ? 9.906 -5.953 -15.531 1 50.53 49 LEU B C 1
ATOM 1595 O O . LEU B 1 49 ? 10.945 -5.855 -14.875 1 50.53 49 LEU B O 1
ATOM 1599 N N . GLY B 1 50 ? 9.688 -5.555 -16.781 1 51.66 50 GLY B N 1
ATOM 1600 C CA . GLY B 1 50 ? 10.805 -4.848 -17.391 1 51.66 50 GLY B CA 1
ATOM 1601 C C . GLY B 1 50 ? 11.141 -3.547 -16.688 1 51.66 50 GLY B C 1
ATOM 1602 O O . GLY B 1 50 ? 12.312 -3.23 -16.484 1 51.66 50 GLY B O 1
ATOM 1603 N N . SER B 1 51 ? 10.195 -2.9 -16.406 1 52.06 51 SER B N 1
ATOM 1604 C CA . SER B 1 51 ? 10.398 -1.682 -15.625 1 52.06 51 SER B CA 1
ATOM 1605 C C . SER B 1 51 ? 10.898 -1.998 -14.219 1 52.06 51 SER B C 1
ATOM 1607 O O . SER B 1 51 ? 11.688 -1.24 -13.648 1 52.06 51 SER B O 1
ATOM 1609 N N . MET B 1 52 ? 10.516 -3.174 -13.812 1 49.38 52 MET B N 1
ATOM 1610 C CA . MET B 1 52 ? 10.938 -3.617 -12.492 1 49.38 52 MET B CA 1
ATOM 1611 C C . MET B 1 52 ? 12.43 -3.93 -12.469 1 49.38 52 MET B C 1
ATOM 1613 O O . MET B 1 52 ? 13.102 -3.715 -11.453 1 49.38 52 MET B O 1
ATOM 1617 N N . HIS B 1 53 ? 12.883 -4.363 -13.578 1 53.66 53 HIS B N 1
ATOM 1618 C CA . HIS B 1 53 ? 14.328 -4.543 -13.648 1 53.66 53 HIS B CA 1
ATOM 1619 C C . HIS B 1 53 ? 15.055 -3.244 -13.32 1 53.66 53 HIS B C 1
ATOM 1621 O O . HIS B 1 53 ? 16.094 -3.262 -12.656 1 53.66 53 HIS B O 1
ATOM 1627 N N . ASP B 1 54 ? 14.523 -2.166 -13.789 1 59.72 54 ASP B N 1
ATOM 1628 C CA . ASP B 1 54 ? 15.141 -0.881 -13.469 1 59.72 54 ASP B CA 1
ATOM 1629 C C . ASP B 1 54 ? 14.938 -0.529 -11.992 1 59.72 54 ASP B C 1
ATOM 1631 O O . ASP B 1 54 ? 15.734 0.208 -11.414 1 59.72 54 ASP B O 1
ATOM 1635 N N . LEU B 1 55 ? 14.039 -1.187 -11.398 1 60.38 55 LEU B N 1
ATOM 1636 C CA . LEU B 1 55 ? 13.711 -0.922 -10 1 60.38 55 LEU B CA 1
ATOM 1637 C C . LEU B 1 55 ? 14.688 -1.63 -9.07 1 60.38 55 LEU B C 1
ATOM 1639 O O . LEU B 1 55 ? 14.875 -1.21 -7.922 1 60.38 55 LEU B O 1
ATOM 1643 N N . SER B 1 56 ? 15.289 -2.654 -9.672 1 60.84 56 SER B N 1
ATOM 1644 C CA . SER B 1 56 ? 16.172 -3.475 -8.852 1 60.84 56 SER B CA 1
ATOM 1645 C C . SER B 1 56 ? 17.266 -2.635 -8.219 1 60.84 56 SER B C 1
ATOM 1647 O O . SER B 1 56 ? 17.859 -3.025 -7.203 1 60.84 56 SER B O 1
ATOM 1649 N N . GLN B 1 57 ? 17.469 -1.433 -8.68 1 64.31 57 GLN B N 1
ATOM 1650 C CA . GLN B 1 57 ? 18.531 -0.599 -8.125 1 64.31 57 GLN B CA 1
ATOM 1651 C C . GLN B 1 57 ? 18 0.305 -7.02 1 64.31 57 GLN B C 1
ATOM 1653 O O . GLN B 1 57 ? 18.734 1.117 -6.461 1 64.31 57 GLN B O 1
ATOM 1658 N N . ARG B 1 58 ? 16.75 0.044 -6.684 1 68.94 58 ARG B N 1
ATOM 1659 C CA . ARG B 1 58 ? 16.141 0.852 -5.633 1 68.94 58 ARG B CA 1
ATOM 1660 C C . ARG B 1 58 ? 15.336 -0.017 -4.676 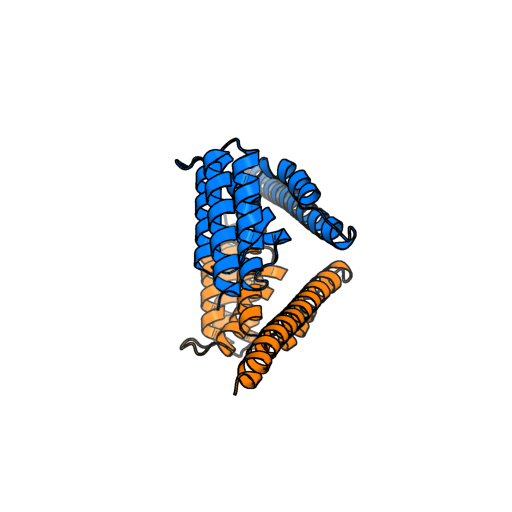1 68.94 58 ARG B C 1
ATOM 1662 O O . ARG B 1 58 ? 14.117 -0.127 -4.805 1 68.94 58 ARG B O 1
ATOM 1669 N N . PRO B 1 59 ? 16 -0.664 -3.703 1 72.44 59 PRO B N 1
ATOM 1670 C CA . PRO B 1 59 ? 15.336 -1.615 -2.809 1 72.44 59 PRO B CA 1
ATOM 1671 C C . PRO B 1 59 ? 14.086 -1.034 -2.148 1 72.44 59 PRO B C 1
ATOM 1673 O O . PRO B 1 59 ? 13.094 -1.745 -1.958 1 72.44 59 PRO B O 1
ATOM 1676 N N . GLY B 1 60 ? 14.125 0.204 -1.853 1 79.88 60 GLY B N 1
ATOM 1677 C CA . GLY B 1 60 ? 12.953 0.839 -1.26 1 79.88 60 GLY B CA 1
ATOM 1678 C C . GLY B 1 60 ? 11.742 0.819 -2.166 1 79.88 60 GLY B C 1
ATOM 1679 O O . GLY B 1 60 ? 10.617 0.601 -1.704 1 79.88 60 GLY B O 1
ATOM 1680 N N . LEU B 1 61 ? 12.031 0.832 -3.389 1 80.75 61 LEU B N 1
ATOM 1681 C CA . LEU B 1 61 ? 10.945 0.876 -4.355 1 80.75 61 LEU B CA 1
ATOM 1682 C C . LEU B 1 61 ? 10.367 -0.516 -4.586 1 80.75 61 LEU B C 1
ATOM 1684 O O . LEU B 1 61 ? 9.148 -0.671 -4.746 1 80.75 61 LEU B O 1
ATOM 1688 N N . VAL B 1 62 ? 11.211 -1.45 -4.594 1 85.5 62 VAL B N 1
ATOM 1689 C CA . VAL B 1 62 ? 10.75 -2.814 -4.816 1 85.5 62 VAL B CA 1
ATOM 1690 C C . VAL B 1 62 ? 9.867 -3.26 -3.648 1 85.5 62 VAL B C 1
ATOM 1692 O O . VAL B 1 62 ? 8.812 -3.865 -3.854 1 85.5 62 VAL B O 1
ATOM 1695 N N . LYS B 1 63 ? 10.281 -2.906 -2.48 1 89.62 63 LYS B N 1
ATOM 1696 C CA . LYS B 1 63 ? 9.469 -3.184 -1.298 1 89.62 63 LYS B CA 1
ATOM 1697 C C . LYS B 1 63 ? 8.125 -2.463 -1.374 1 89.62 63 LYS B C 1
ATOM 1699 O O . LYS B 1 63 ? 7.082 -3.049 -1.067 1 89.62 63 LYS B O 1
ATOM 1704 N N . PHE B 1 64 ? 8.219 -1.216 -1.768 1 87.69 64 PHE B N 1
ATOM 1705 C CA . PHE B 1 64 ? 7 -0.427 -1.929 1 87.69 64 PHE B CA 1
ATOM 1706 C C . PHE B 1 64 ? 6.051 -1.091 -2.92 1 87.69 64 PHE B C 1
ATOM 1708 O O . PHE B 1 64 ? 4.859 -1.237 -2.645 1 87.69 64 PHE B O 1
ATOM 1715 N N . LEU B 1 65 ? 6.59 -1.513 -4.047 1 87.56 65 LEU B N 1
ATOM 1716 C CA . LEU B 1 65 ? 5.773 -2.137 -5.086 1 87.56 65 LEU B CA 1
ATOM 1717 C C . LEU B 1 65 ? 5.145 -3.428 -4.578 1 87.56 65 LEU B C 1
ATOM 1719 O O . LEU B 1 65 ? 3.941 -3.646 -4.75 1 87.56 65 LEU B O 1
ATOM 1723 N N . LYS B 1 66 ? 5.934 -4.215 -3.982 1 92.19 66 LYS 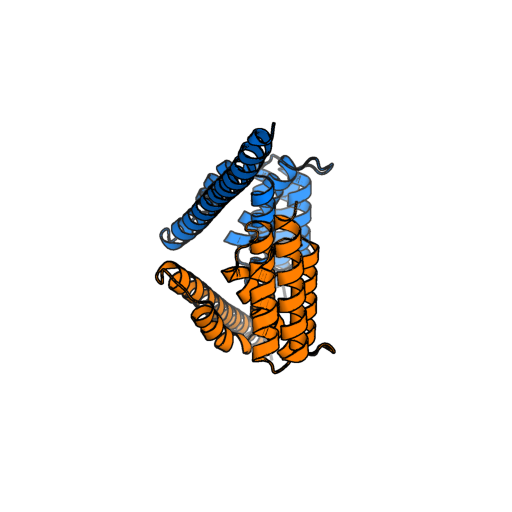B N 1
ATOM 1724 C CA . LYS B 1 66 ? 5.434 -5.461 -3.404 1 92.19 66 LYS B CA 1
ATOM 1725 C C . LYS B 1 66 ? 4.254 -5.199 -2.469 1 92.19 66 LYS B C 1
ATOM 1727 O O . LYS B 1 66 ? 3.191 -5.809 -2.615 1 92.19 66 LYS B O 1
ATOM 1732 N N . ASN B 1 67 ? 4.395 -4.305 -1.564 1 93.31 67 ASN B N 1
ATOM 1733 C CA . ASN B 1 67 ? 3.379 -3.996 -0.563 1 93.31 67 ASN B CA 1
ATOM 1734 C C . ASN B 1 67 ? 2.154 -3.34 -1.191 1 93.31 67 ASN B C 1
ATOM 1736 O O . ASN B 1 67 ? 1.022 -3.604 -0.78 1 93.31 67 ASN B O 1
ATOM 1740 N N . ALA B 1 68 ? 2.395 -2.518 -2.199 1 88.81 68 ALA B N 1
ATOM 1741 C CA . ALA B 1 68 ? 1.287 -1.877 -2.902 1 88.81 68 ALA B CA 1
ATOM 1742 C C . ALA B 1 68 ? 0.437 -2.906 -3.641 1 88.81 68 ALA B C 1
ATOM 1744 O O . ALA B 1 68 ? -0.793 -2.82 -3.641 1 88.81 68 ALA B O 1
ATOM 1745 N N . ILE B 1 69 ? 1.094 -3.873 -4.242 1 89.69 69 ILE B N 1
ATOM 1746 C CA . ILE B 1 69 ? 0.364 -4.902 -4.973 1 89.69 69 ILE B CA 1
ATOM 1747 C C . ILE B 1 69 ? -0.431 -5.766 -3.992 1 89.69 69 ILE B C 1
ATOM 1749 O O . ILE B 1 69 ? -1.6 -6.074 -4.234 1 89.69 69 ILE B O 1
ATOM 1753 N N . LEU B 1 70 ? 0.207 -6.09 -2.914 1 96.12 70 LEU B N 1
ATOM 1754 C CA . LEU B 1 70 ? -0.491 -6.875 -1.902 1 96.12 70 LEU B CA 1
ATOM 1755 C C . LEU B 1 70 ? -1.722 -6.133 -1.393 1 96.12 70 LEU B C 1
ATOM 1757 O O . LEU B 1 70 ? -2.791 -6.73 -1.236 1 96.12 70 LEU B O 1
ATOM 1761 N N . LEU B 1 71 ? -1.551 -4.875 -1.148 1 91.25 71 LEU B N 1
ATOM 1762 C CA . LEU B 1 71 ? -2.688 -4.055 -0.747 1 91.25 71 LEU B CA 1
ATOM 1763 C C . LEU B 1 71 ? -3.787 -4.094 -1.804 1 91.25 71 LEU B C 1
ATOM 1765 O O . LEU B 1 71 ? -4.969 -4.203 -1.473 1 91.25 71 LEU B O 1
ATOM 1769 N N . SER B 1 72 ? -3.4 -4.004 -3.066 1 85.19 72 SER B N 1
ATOM 1770 C CA . SER B 1 72 ? -4.359 -4.023 -4.168 1 85.19 72 SER B CA 1
ATOM 1771 C C . SER B 1 72 ? -5.074 -5.367 -4.254 1 85.19 72 SER B C 1
ATOM 1773 O O . SER B 1 72 ? -6.27 -5.422 -4.562 1 85.19 72 SER B O 1
ATOM 1775 N N . LEU B 1 73 ? -4.391 -6.422 -3.939 1 90.25 73 LEU B N 1
ATOM 1776 C CA . LEU B 1 73 ? -4.98 -7.754 -4.008 1 90.25 73 LEU B CA 1
ATOM 1777 C C . LEU B 1 73 ? -6.062 -7.926 -2.945 1 90.25 73 LEU B C 1
ATOM 1779 O O . LEU B 1 73 ? -7 -8.703 -3.125 1 90.25 73 LEU B O 1
ATOM 1783 N N . ASP B 1 74 ? -5.953 -7.195 -1.882 1 87.31 74 ASP B N 1
ATOM 1784 C CA . ASP B 1 74 ? -6.977 -7.25 -0.845 1 87.31 74 ASP B CA 1
ATOM 1785 C C . ASP B 1 74 ? -8.305 -6.695 -1.356 1 87.31 74 ASP B C 1
ATOM 1787 O O . ASP B 1 74 ? -9.375 -7.141 -0.933 1 87.31 74 ASP B O 1
ATOM 1791 N N . ILE B 1 75 ? -8.195 -5.789 -2.254 1 78.06 75 ILE B N 1
ATOM 1792 C CA . ILE B 1 75 ? -9.391 -5.125 -2.758 1 78.06 75 ILE B CA 1
ATOM 1793 C C . ILE B 1 75 ? -9.82 -5.773 -4.074 1 78.06 75 ILE B C 1
ATOM 1795 O O . ILE B 1 75 ? -11.008 -5.762 -4.418 1 78.06 75 ILE B O 1
ATOM 1799 N N . PHE B 1 76 ? -8.844 -6.242 -4.746 1 78.62 76 PHE B N 1
ATOM 1800 C CA . PHE B 1 76 ? -9.094 -6.91 -6.016 1 78.62 76 PHE B CA 1
ATOM 1801 C C . PHE B 1 76 ? -8.648 -8.367 -5.965 1 78.62 76 PHE B C 1
ATOM 1803 O O . PHE B 1 76 ? -7.625 -8.727 -6.547 1 78.62 76 PHE B O 1
ATOM 1810 N N . PRO B 1 77 ? -9.484 -9.164 -5.355 1 82.88 77 PRO B N 1
ATOM 1811 C CA . PRO B 1 77 ? -9.086 -10.57 -5.273 1 82.88 77 PRO B CA 1
ATOM 1812 C C . PRO B 1 77 ? -9.078 -11.266 -6.637 1 82.88 77 PRO B C 1
ATOM 1814 O O . PRO B 1 77 ? -9.773 -10.82 -7.559 1 82.88 77 PRO B O 1
ATOM 1817 N N . ARG B 1 78 ? -8.266 -12.234 -6.812 1 85.81 78 ARG B N 1
ATOM 1818 C CA . ARG B 1 78 ? -8.148 -13.094 -7.988 1 85.81 78 ARG B CA 1
ATOM 1819 C C . ARG B 1 78 ? -7.773 -12.281 -9.227 1 85.81 78 ARG B C 1
ATOM 1821 O O . ARG B 1 78 ? -8.203 -12.594 -10.336 1 85.81 78 ARG B O 1
ATOM 1828 N N . ASN B 1 79 ? -7.195 -11.141 -8.977 1 84.62 79 ASN B N 1
ATOM 1829 C CA . ASN B 1 79 ? -6.555 -10.438 -10.078 1 84.62 79 ASN B CA 1
ATOM 1830 C C . ASN B 1 79 ? -5.215 -11.07 -10.445 1 84.62 79 ASN B C 1
ATOM 1832 O O . ASN B 1 79 ? -4.203 -10.812 -9.797 1 84.62 79 ASN B O 1
ATOM 1836 N N . HIS B 1 80 ? -5.184 -11.859 -11.43 1 86.31 80 HIS B N 1
ATOM 1837 C CA . HIS B 1 80 ? -4.062 -12.758 -11.703 1 86.31 80 HIS B CA 1
ATOM 1838 C C . HIS B 1 80 ? -2.859 -11.984 -12.234 1 86.31 80 HIS B C 1
ATOM 1840 O O . HIS B 1 80 ? -1.722 -12.445 -12.117 1 86.31 80 HIS B O 1
ATOM 1846 N N . ILE B 1 81 ? -3.17 -10.797 -12.828 1 81.81 81 ILE B N 1
ATOM 1847 C CA . ILE B 1 81 ? -2.066 -9.922 -13.219 1 81.81 81 ILE B CA 1
ATOM 1848 C C . ILE B 1 81 ? -1.311 -9.461 -11.969 1 81.81 81 ILE B C 1
ATOM 1850 O O . ILE B 1 81 ? -0.081 -9.547 -11.914 1 81.81 81 ILE B O 1
ATOM 1854 N N . LEU B 1 82 ? -2.008 -9.062 -10.914 1 85.06 82 LEU B N 1
ATOM 1855 C CA . LEU B 1 82 ? -1.413 -8.625 -9.656 1 85.06 82 LEU B CA 1
ATOM 1856 C C . LEU B 1 82 ? -0.769 -9.797 -8.922 1 85.06 82 LEU B C 1
ATOM 1858 O O . LEU B 1 82 ? 0.301 -9.648 -8.328 1 85.06 82 LEU B O 1
ATOM 1862 N N . GLU B 1 83 ? -1.394 -10.922 -8.992 1 93.06 83 GLU B N 1
ATOM 1863 C CA . GLU B 1 83 ? -0.868 -12.109 -8.32 1 93.06 83 GLU B CA 1
ATOM 1864 C C . GLU B 1 83 ? 0.492 -12.508 -8.891 1 93.06 83 GLU B C 1
ATOM 1866 O O . GLU B 1 83 ? 1.429 -12.781 -8.133 1 93.06 83 GLU B O 1
ATOM 1871 N N . GLU B 1 84 ? 0.535 -12.516 -10.156 1 91.88 84 GLU B N 1
ATOM 1872 C CA . GLU B 1 84 ? 1.829 -12.82 -10.758 1 91.88 84 GLU B CA 1
ATOM 1873 C C . GLU B 1 84 ? 2.865 -11.758 -10.422 1 91.88 84 GLU B C 1
ATOM 1875 O O . GLU B 1 84 ? 4 -12.078 -10.055 1 91.88 84 GLU B O 1
ATOM 1880 N N . ALA B 1 85 ? 2.451 -10.523 -10.531 1 87.81 85 ALA B N 1
ATOM 1881 C CA . ALA B 1 85 ? 3.354 -9.406 -10.281 1 87.81 85 ALA B CA 1
ATOM 1882 C C . ALA B 1 85 ? 3.916 -9.461 -8.867 1 87.81 85 ALA B C 1
ATOM 1884 O O . ALA B 1 85 ? 5.105 -9.211 -8.648 1 87.81 85 ALA B O 1
ATOM 1885 N N . VAL B 1 86 ? 3.098 -9.82 -7.898 1 94.81 86 VAL B N 1
ATOM 1886 C CA . VAL B 1 86 ? 3.555 -9.773 -6.516 1 94.81 86 VAL B CA 1
ATOM 1887 C C . VAL B 1 86 ? 4.527 -10.922 -6.254 1 94.81 86 VAL B C 1
ATOM 1889 O O . VAL B 1 86 ? 5.477 -10.781 -5.48 1 94.81 86 VAL B O 1
ATOM 1892 N N . LEU B 1 87 ? 4.332 -12.055 -6.879 1 95.94 87 LEU B N 1
ATOM 1893 C CA . LEU B 1 87 ? 5.262 -13.164 -6.707 1 95.94 87 LEU B CA 1
ATOM 1894 C C . LEU B 1 87 ? 6.629 -12.828 -7.293 1 95.94 87 LEU B C 1
ATOM 1896 O O . LEU B 1 87 ? 7.66 -13.094 -6.672 1 95.94 87 LEU B O 1
ATOM 1900 N N . VAL B 1 88 ? 6.586 -12.156 -8.414 1 90 88 VAL B N 1
ATOM 1901 C CA . VAL B 1 88 ? 7.828 -11.758 -9.062 1 90 88 VAL B CA 1
ATOM 1902 C C . VAL B 1 88 ? 8.508 -10.656 -8.25 1 90 88 VAL B C 1
ATOM 1904 O O . VAL B 1 88 ? 9.719 -10.719 -8.008 1 90 88 VAL B O 1
ATOM 1907 N N . THR B 1 89 ? 7.789 -9.711 -7.801 1 91.75 89 THR B N 1
ATOM 1908 C CA . THR B 1 89 ? 8.344 -8.609 -7.031 1 91.75 89 THR B CA 1
ATOM 1909 C C . THR B 1 89 ? 8.914 -9.109 -5.703 1 91.75 89 THR B C 1
ATOM 1911 O O . THR B 1 89 ? 9.922 -8.594 -5.223 1 91.75 89 THR B O 1
ATOM 1914 N N . THR B 1 90 ? 8.266 -10.094 -5.145 1 95.12 90 THR B N 1
ATOM 1915 C CA . THR B 1 90 ? 8.758 -10.703 -3.91 1 95.12 90 THR B CA 1
ATOM 1916 C C . THR B 1 90 ? 10.125 -11.344 -4.129 1 95.12 90 THR B C 1
ATOM 1918 O O . THR B 1 90 ? 11.016 -11.234 -3.285 1 95.12 90 THR B O 1
ATOM 1921 N N . GLN B 1 91 ? 10.273 -11.953 -5.273 1 92.56 91 GLN B N 1
ATOM 1922 C CA . GLN B 1 91 ? 11.578 -12.516 -5.605 1 92.56 91 GLN B CA 1
ATOM 1923 C C . GLN B 1 91 ? 12.641 -11.43 -5.723 1 92.56 91 GLN B C 1
ATOM 1925 O O . GLN B 1 91 ? 13.734 -11.562 -5.18 1 92.56 91 GLN B O 1
ATOM 1930 N N . MET B 1 92 ? 12.25 -10.375 -6.418 1 87.94 92 MET B N 1
ATOM 1931 C CA . MET B 1 92 ? 13.172 -9.266 -6.617 1 87.94 92 MET B CA 1
ATOM 1932 C C . MET B 1 92 ? 13.578 -8.641 -5.285 1 87.94 92 MET B C 1
ATOM 1934 O O . MET B 1 92 ? 14.75 -8.359 -5.055 1 87.94 92 MET B O 1
ATOM 1938 N N . TYR B 1 93 ? 12.617 -8.414 -4.516 1 91.56 93 TYR B N 1
ATOM 1939 C CA . TYR B 1 93 ? 12.859 -7.809 -3.209 1 91.56 93 TYR B CA 1
ATOM 1940 C C . TYR B 1 93 ? 13.797 -8.672 -2.375 1 91.56 93 TYR B C 1
ATOM 1942 O O . TYR B 1 93 ? 14.742 -8.164 -1.766 1 91.56 93 TYR B O 1
ATOM 1950 N N . THR B 1 94 ? 13.5 -9.969 -2.361 1 93.56 94 THR B N 1
ATOM 1951 C CA . THR B 1 94 ? 14.289 -10.898 -1.56 1 93.56 94 THR B CA 1
ATOM 1952 C C . THR B 1 94 ? 15.719 -10.984 -2.078 1 93.56 94 THR B C 1
ATOM 1954 O O . THR B 1 94 ? 16.656 -11.125 -1.297 1 93.56 94 THR B O 1
ATOM 1957 N N . ALA B 1 95 ? 15.891 -10.867 -3.369 1 90.75 95 ALA B N 1
ATOM 1958 C CA . ALA B 1 95 ? 17.219 -10.898 -3.973 1 90.75 95 ALA B CA 1
ATOM 1959 C C . ALA B 1 95 ? 18.047 -9.688 -3.559 1 90.75 95 ALA B C 1
ATOM 1961 O O . ALA B 1 95 ? 19.281 -9.758 -3.49 1 90.75 95 ALA B O 1
ATOM 1962 N N . GLN B 1 96 ? 17.359 -8.602 -3.312 1 86.25 96 GLN B N 1
ATOM 1963 C CA . GLN B 1 96 ? 18.047 -7.352 -2.986 1 86.25 96 GLN B CA 1
ATOM 1964 C C . GLN B 1 96 ? 18.266 -7.227 -1.483 1 86.25 96 GLN B C 1
ATOM 1966 O O . GLN B 1 96 ? 19.188 -6.535 -1.046 1 86.25 96 GLN B O 1
ATOM 1971 N N . GLU B 1 97 ? 17.391 -7.828 -0.787 1 84.69 97 GLU B N 1
ATOM 1972 C CA . GLU B 1 97 ? 17.453 -7.723 0.668 1 84.69 97 GLU B CA 1
ATOM 1973 C C . GLU B 1 97 ? 18.422 -8.75 1.251 1 84.69 97 GLU B C 1
ATOM 1975 O O . GLU B 1 97 ? 18.641 -9.805 0.655 1 84.69 97 GLU B O 1
ATOM 1980 N N . ASN B 1 98 ? 19.25 -8.43 2.053 1 80.75 98 ASN B N 1
ATOM 1981 C CA . ASN B 1 98 ? 20.156 -9.359 2.734 1 80.75 98 ASN B CA 1
ATOM 1982 C C . ASN B 1 98 ? 19.391 -10.297 3.666 1 80.75 98 ASN B C 1
ATOM 1984 O O . ASN B 1 98 ? 19.531 -10.227 4.887 1 80.75 98 ASN B O 1
ATOM 1988 N N . THR B 1 99 ? 18.469 -10.969 3.029 1 79.75 99 THR B N 1
ATOM 1989 C CA . THR B 1 99 ? 17.672 -11.891 3.824 1 79.75 99 THR B CA 1
ATOM 1990 C C . THR B 1 99 ? 18.234 -13.305 3.734 1 79.75 99 THR B C 1
ATOM 1992 O O . THR B 1 99 ? 18.969 -13.625 2.805 1 79.75 99 THR B O 1
ATOM 1995 N N . LEU B 1 100 ? 17.953 -14.141 4.707 1 88.56 100 LEU B N 1
ATOM 1996 C CA . LEU B 1 100 ? 18.359 -15.539 4.746 1 88.56 100 LEU B CA 1
ATOM 1997 C C . LEU B 1 100 ? 17.547 -16.359 3.744 1 88.56 100 LEU B C 1
ATOM 1999 O O . LEU B 1 100 ? 18.062 -17.344 3.193 1 88.56 100 LEU B O 1
ATOM 2003 N N . SER B 1 101 ? 16.375 -15.898 3.41 1 92.5 101 SER B N 1
ATOM 2004 C CA . SER B 1 101 ? 15.492 -16.609 2.488 1 92.5 101 SER B CA 1
ATOM 2005 C C . SER B 1 101 ? 15.906 -16.375 1.039 1 92.5 101 SER B C 1
ATOM 2007 O O . SER B 1 101 ? 16.266 -15.266 0.66 1 92.5 101 SER B O 1
ATOM 2009 N N . THR B 1 102 ? 15.969 -17.5 0.271 1 93.81 102 THR B N 1
ATOM 2010 C CA . THR B 1 102 ? 16.203 -17.344 -1.16 1 93.81 102 THR B CA 1
ATOM 2011 C C . THR B 1 102 ? 14.992 -16.703 -1.843 1 93.81 102 THR B C 1
ATOM 2013 O O . THR B 1 102 ? 13.867 -16.812 -1.348 1 93.81 102 THR B O 1
ATOM 2016 N N . PRO B 1 103 ? 15.18 -16.094 -2.986 1 94.19 103 PRO B N 1
ATOM 2017 C CA . PRO B 1 103 ? 14.062 -15.531 -3.74 1 94.19 103 PRO B CA 1
ATOM 2018 C C . PRO B 1 103 ? 12.969 -16.562 -4.035 1 94.19 103 PRO B C 1
ATOM 2020 O O . PRO B 1 103 ? 11.781 -16.266 -3.867 1 94.19 103 PRO B O 1
ATOM 2023 N N . ALA B 1 104 ? 13.359 -17.781 -4.402 1 93.81 104 ALA B N 1
ATOM 2024 C CA . ALA B 1 104 ? 12.398 -18.828 -4.719 1 93.81 104 ALA B CA 1
ATOM 2025 C C . ALA B 1 104 ? 11.57 -19.203 -3.49 1 93.81 104 ALA B C 1
ATOM 2027 O O . ALA B 1 104 ? 10.352 -19.344 -3.576 1 93.81 104 ALA B O 1
ATOM 2028 N N . ASN B 1 105 ? 12.18 -19.266 -2.35 1 95.94 105 ASN B N 1
ATOM 2029 C CA . ASN B 1 105 ? 11.492 -19.625 -1.115 1 95.94 105 ASN B CA 1
ATOM 2030 C C . ASN B 1 105 ? 10.516 -18.531 -0.688 1 95.94 105 ASN B C 1
ATOM 2032 O O . ASN B 1 105 ? 9.414 -18.828 -0.222 1 95.94 105 ASN B O 1
ATOM 2036 N N . ALA B 1 106 ? 10.953 -17.359 -0.838 1 96.62 106 ALA B N 1
ATOM 2037 C CA . ALA B 1 106 ? 10.102 -16.25 -0.447 1 96.62 106 ALA B CA 1
ATOM 2038 C C . ALA B 1 106 ? 8.852 -16.188 -1.316 1 96.62 106 ALA B C 1
ATOM 2040 O O . ALA B 1 106 ? 7.742 -15.984 -0.809 1 96.62 106 ALA B O 1
ATOM 2041 N N . SER B 1 107 ? 9.023 -16.328 -2.578 1 96.38 107 SER B N 1
ATOM 2042 C CA . SER B 1 107 ? 7.895 -16.312 -3.504 1 96.38 107 SER B CA 1
ATOM 2043 C C . SER B 1 107 ? 6.965 -17.5 -3.252 1 96.38 107 SER B C 1
ATOM 2045 O O . SER B 1 107 ? 5.742 -17.344 -3.268 1 96.38 107 SER B O 1
ATOM 2047 N N . ARG B 1 108 ? 7.535 -18.625 -3 1 96.69 108 ARG B N 1
ATOM 2048 C CA . ARG B 1 108 ? 6.762 -19.828 -2.697 1 96.69 108 ARG B CA 1
ATOM 2049 C C . ARG B 1 108 ? 5.918 -19.625 -1.441 1 96.69 108 ARG B C 1
ATOM 2051 O O . ARG B 1 108 ? 4.73 -19.953 -1.427 1 96.69 108 ARG B O 1
ATOM 2058 N N . ALA B 1 109 ? 6.527 -19.094 -0.459 1 97.81 109 ALA B N 1
ATOM 2059 C CA . ALA B 1 109 ? 5.816 -18.844 0.792 1 97.81 109 ALA B CA 1
ATOM 2060 C C . ALA B 1 109 ? 4.645 -17.891 0.574 1 97.81 109 ALA B C 1
ATOM 2062 O O . ALA B 1 109 ? 3.557 -18.094 1.12 1 97.81 109 ALA B O 1
ATOM 2063 N N . LEU B 1 110 ? 4.875 -16.906 -0.207 1 98.31 110 LEU B N 1
ATOM 2064 C CA . LEU B 1 110 ? 3.811 -15.953 -0.481 1 98.31 110 LEU B CA 1
ATOM 2065 C C . LEU B 1 110 ? 2.68 -16.609 -1.269 1 98.31 110 LEU B C 1
ATOM 2067 O O . LEU B 1 110 ? 1.504 -16.406 -0.962 1 98.31 110 LEU B O 1
ATOM 2071 N N . ALA B 1 111 ? 2.977 -17.359 -2.289 1 98 111 ALA B N 1
ATOM 2072 C CA . ALA B 1 111 ? 1.961 -18.062 -3.076 1 98 111 ALA B CA 1
ATOM 2073 C C . ALA B 1 111 ? 1.102 -18.969 -2.189 1 98 111 ALA B C 1
ATOM 2075 O O . ALA B 1 111 ? -0.128 -18.938 -2.275 1 98 111 ALA B O 1
ATOM 2076 N N . LYS B 1 112 ? 1.783 -19.672 -1.408 1 97.25 112 LYS B N 1
ATOM 2077 C CA . LYS B 1 112 ? 1.071 -20.578 -0.509 1 97.25 112 LYS B CA 1
ATOM 2078 C C . LYS B 1 112 ? 0.151 -19.797 0.431 1 97.25 112 LYS B C 1
ATOM 2080 O O . LYS B 1 112 ? -0.972 -20.234 0.702 1 97.25 112 LYS B O 1
ATOM 2085 N N . ASN B 1 113 ? 0.68 -18.719 0.926 1 98.06 113 ASN B N 1
ATOM 2086 C CA . ASN B 1 113 ? -0.125 -17.891 1.81 1 98.06 113 ASN B CA 1
ATOM 2087 C C . ASN B 1 113 ? -1.373 -17.359 1.104 1 98.06 113 ASN B C 1
ATOM 2089 O O . ASN B 1 113 ? -2.461 -17.359 1.683 1 98.06 113 ASN B O 1
ATOM 2093 N N . LEU B 1 114 ? -1.216 -16.938 -0.126 1 97.75 114 LEU B N 1
ATOM 2094 C CA . LEU B 1 114 ? -2.348 -16.453 -0.903 1 97.75 114 LEU B CA 1
ATOM 2095 C C . LEU B 1 114 ? -3.35 -17.562 -1.173 1 97.75 114 LEU B C 1
ATOM 2097 O O . LEU B 1 114 ? -4.562 -17.359 -1.083 1 97.75 114 LEU B O 1
ATOM 2101 N N . LEU B 1 115 ? -2.91 -18.719 -1.426 1 96.5 115 LEU B N 1
ATOM 2102 C CA . LEU B 1 115 ? -3.773 -19.859 -1.728 1 96.5 115 LEU B CA 1
ATOM 2103 C C . LEU B 1 115 ? -4.492 -20.344 -0.473 1 96.5 115 LEU B C 1
ATOM 2105 O O . LEU B 1 115 ? -5.609 -20.859 -0.553 1 96.5 115 LEU B O 1
ATOM 2109 N N . LYS B 1 116 ? -3.832 -20.203 0.669 1 96.62 116 LYS B N 1
ATOM 2110 C CA . LYS B 1 116 ? -4.48 -20.516 1.937 1 96.62 116 LYS B CA 1
ATOM 2111 C C . LYS B 1 116 ? -5.711 -19.641 2.164 1 96.62 116 LYS B C 1
ATOM 2113 O O . LYS B 1 116 ? -6.711 -20.094 2.721 1 96.62 116 LYS B O 1
ATOM 2118 N N . LYS B 1 117 ? -5.605 -18.453 1.745 1 94.69 117 LYS B N 1
ATOM 2119 C CA . LYS B 1 117 ? -6.703 -17.5 1.895 1 94.69 117 LYS B CA 1
ATOM 2120 C C . LYS B 1 117 ? -7.809 -17.781 0.879 1 94.69 117 LYS B C 1
ATOM 2122 O O . LYS B 1 117 ? -8.977 -17.469 1.129 1 94.69 117 LYS B O 1
ATOM 2127 N N . ASP B 1 118 ? -7.484 -18.297 -0.232 1 93.44 118 ASP B N 1
ATOM 2128 C CA . ASP B 1 118 ? -8.43 -18.641 -1.293 1 93.44 118 ASP B CA 1
ATOM 2129 C C . ASP B 1 118 ? -8.023 -19.922 -2.012 1 93.44 118 ASP B C 1
ATOM 2131 O O . ASP B 1 118 ? -7.406 -19.875 -3.078 1 93.44 118 ASP B O 1
ATOM 2135 N N . ARG B 1 119 ? -8.492 -21 -1.448 1 90.31 119 ARG B N 1
ATOM 2136 C CA . ARG B 1 119 ? -8.07 -22.328 -1.904 1 90.31 119 ARG B CA 1
ATOM 2137 C C . ARG B 1 119 ? -8.648 -22.641 -3.283 1 90.31 119 ARG B C 1
ATOM 2139 O O . ARG B 1 119 ? -8.18 -23.547 -3.965 1 90.31 119 ARG B O 1
ATOM 2146 N N . GLN B 1 120 ? -9.602 -21.859 -3.76 1 88.88 120 GLN B N 1
ATOM 2147 C CA . GLN B 1 120 ? -10.266 -22.156 -5.027 1 88.88 120 GLN B CA 1
ATOM 2148 C C . GLN B 1 120 ? -9.672 -21.312 -6.16 1 88.88 120 GLN B C 1
ATOM 2150 O O . GLN B 1 120 ? -10.188 -21.344 -7.281 1 88.88 120 GLN B O 1
ATOM 2155 N N . ASP B 1 121 ? -8.664 -20.594 -5.875 1 91.88 121 ASP B N 1
ATOM 2156 C CA . ASP B 1 121 ? -8.023 -19.781 -6.906 1 91.88 121 ASP B CA 1
ATOM 2157 C C . ASP B 1 121 ? -7.086 -20.625 -7.766 1 91.88 121 ASP B C 1
ATOM 2159 O O . ASP B 1 121 ? -5.863 -20.516 -7.664 1 91.88 121 ASP B O 1
ATOM 2163 N N . LEU B 1 122 ? -7.617 -21.328 -8.68 1 91.06 122 LEU B N 1
ATOM 2164 C CA . LEU B 1 122 ? -6.883 -22.281 -9.516 1 91.06 122 LEU B CA 1
ATOM 2165 C C . LEU B 1 122 ? -5.914 -21.547 -10.438 1 91.06 122 LEU B C 1
ATOM 2167 O O . LEU B 1 122 ? -4.836 -22.062 -10.742 1 91.06 122 LEU B O 1
ATOM 2171 N N . LEU B 1 123 ? -6.328 -20.391 -10.906 1 90.31 123 LEU B N 1
ATOM 2172 C CA . LEU B 1 123 ? -5.438 -19.641 -11.773 1 90.31 123 LEU B CA 1
ATOM 2173 C C . LEU B 1 123 ? -4.176 -19.219 -11.023 1 90.31 123 LEU B C 1
ATOM 2175 O O . LEU B 1 123 ? -3.078 -19.25 -11.578 1 90.31 123 LEU B O 1
ATOM 2179 N N . LEU B 1 124 ? -4.32 -18.812 -9.789 1 95.06 124 LEU B N 1
ATOM 2180 C CA . LEU B 1 124 ? -3.146 -18.516 -8.961 1 95.06 124 LEU B CA 1
ATOM 2181 C C . LEU B 1 124 ? -2.275 -19.766 -8.812 1 95.06 124 LEU B C 1
ATOM 2183 O O . LEU B 1 124 ? -1.046 -19.672 -8.836 1 95.06 124 LEU B O 1
ATOM 2187 N N . CYS B 1 125 ? -2.916 -20.906 -8.625 1 95.12 125 CYS B N 1
ATOM 2188 C CA . CYS B 1 125 ? -2.158 -22.156 -8.578 1 95.12 125 CYS B CA 1
ATOM 2189 C C . CYS B 1 125 ? -1.328 -22.328 -9.844 1 95.12 125 CYS B C 1
ATOM 2191 O O . CYS B 1 125 ? -0.153 -22.688 -9.773 1 95.12 125 CYS B O 1
ATOM 2193 N N . GLY B 1 126 ? -1.942 -22.047 -10.898 1 93.69 126 GLY B N 1
ATOM 2194 C CA . GLY B 1 126 ? -1.234 -22.125 -12.172 1 93.69 126 GLY B CA 1
ATOM 2195 C C . GLY B 1 126 ? -0.051 -21.188 -12.25 1 93.69 126 GLY B C 1
ATOM 2196 O O . GLY B 1 126 ? 1.028 -21.578 -12.703 1 93.69 126 GLY B O 1
ATOM 2197 N N . ILE B 1 127 ? -0.212 -19.969 -11.859 1 92.69 127 ILE B N 1
ATOM 2198 C CA . ILE B 1 127 ? 0.852 -18.969 -11.844 1 92.69 127 ILE B CA 1
ATOM 2199 C C . ILE B 1 127 ? 1.994 -19.438 -10.953 1 92.69 127 ILE B C 1
ATOM 2201 O O . ILE B 1 127 ? 3.16 -19.422 -11.359 1 92.69 127 ILE B O 1
ATOM 2205 N N . TYR B 1 128 ? 1.652 -19.891 -9.812 1 97.31 128 TYR B N 1
ATOM 2206 C CA . TYR B 1 128 ? 2.598 -20.438 -8.844 1 97.31 128 TYR B CA 1
ATOM 2207 C C . TYR B 1 128 ? 3.402 -21.578 -9.445 1 97.31 128 TYR B C 1
ATOM 2209 O O . TYR B 1 128 ? 4.637 -21.562 -9.414 1 97.31 128 TYR B O 1
ATOM 2217 N N . GLY B 1 129 ? 2.768 -22.562 -10.016 1 96.56 129 GLY B N 1
ATOM 2218 C CA . GLY B 1 129 ? 3.445 -23.672 -10.672 1 96.56 129 GLY B CA 1
ATOM 2219 C C . GLY B 1 129 ? 4.379 -23.234 -11.781 1 96.56 129 GLY B C 1
ATOM 2220 O O . GLY B 1 129 ? 5.504 -23.719 -11.891 1 96.56 129 GLY B O 1
ATOM 2221 N N . ARG B 1 130 ? 3.879 -22.328 -12.648 1 94.06 130 ARG B N 1
ATOM 2222 C CA . ARG B 1 130 ? 4.664 -21.828 -13.773 1 94.06 130 ARG B CA 1
ATOM 2223 C C . ARG B 1 130 ? 5.93 -21.125 -13.297 1 94.06 130 ARG B C 1
ATOM 2225 O O . ARG B 1 130 ? 6.996 -21.281 -13.891 1 94.06 130 ARG B O 1
ATOM 2232 N N . ILE B 1 131 ? 5.859 -20.391 -12.234 1 93.25 131 ILE B N 1
ATOM 2233 C CA . ILE B 1 131 ? 7.012 -19.688 -11.695 1 93.25 131 ILE B CA 1
ATOM 2234 C C . ILE B 1 131 ? 8.031 -20.688 -11.156 1 93.25 131 ILE B C 1
ATOM 2236 O O . ILE B 1 131 ? 9.234 -20.547 -11.398 1 93.25 131 ILE B O 1
ATOM 2240 N N . GLU B 1 132 ? 7.59 -21.719 -10.469 1 96.12 132 GLU B N 1
ATOM 2241 C CA . GLU B 1 132 ? 8.477 -22.781 -10 1 96.12 132 GLU B CA 1
ATOM 2242 C C . GLU B 1 132 ? 9.211 -23.438 -11.164 1 96.12 132 GLU B C 1
ATOM 2244 O O . GLU B 1 132 ? 10.43 -23.656 -11.102 1 96.12 132 GLU B O 1
ATOM 2249 N N . ALA B 1 133 ? 8.43 -23.672 -12.242 1 94.38 133 ALA B N 1
ATOM 2250 C CA . ALA B 1 133 ? 9.023 -24.297 -13.414 1 94.38 133 ALA B CA 1
ATOM 2251 C C . ALA B 1 133 ? 10.078 -23.406 -14.047 1 94.38 133 ALA B C 1
ATOM 2253 O O . ALA B 1 133 ? 11.156 -23.875 -14.438 1 94.38 133 ALA B O 1
ATOM 2254 N N . ARG B 1 134 ? 9.773 -22.141 -14.148 1 89.94 134 ARG B N 1
ATOM 2255 C CA . ARG B 1 134 ? 10.688 -21.172 -14.742 1 89.94 134 ARG B CA 1
ATOM 2256 C C . ARG B 1 134 ? 12 -21.109 -13.977 1 89.94 134 ARG B C 1
ATOM 2258 O O . ARG B 1 134 ? 13.062 -20.891 -14.562 1 89.94 134 ARG B O 1
ATOM 2265 N N . HIS B 1 135 ? 11.984 -21.422 -12.688 1 90.94 135 HIS B N 1
ATOM 2266 C CA . HIS B 1 135 ? 13.18 -21.391 -11.852 1 90.94 135 HIS B CA 1
ATOM 2267 C C . HIS B 1 135 ? 13.844 -22.75 -11.789 1 90.94 135 HIS B C 1
ATOM 2269 O O . HIS B 1 135 ? 14.773 -22.969 -11 1 90.94 135 HIS B O 1
ATOM 2275 N N . GLY B 1 136 ? 13.352 -23.703 -12.516 1 93.31 136 GLY B N 1
ATOM 2276 C CA . GLY B 1 136 ? 13.969 -25.016 -12.633 1 93.31 136 GLY B CA 1
ATOM 2277 C C . GLY B 1 136 ? 13.461 -26 -11.609 1 93.31 136 GLY B C 1
ATOM 2278 O O . GLY B 1 136 ? 14.008 -27.109 -11.477 1 93.31 136 GLY B O 1
ATOM 2279 N N . ASN B 1 137 ? 12.461 -25.625 -10.781 1 95.25 137 ASN B N 1
ATOM 2280 C CA . ASN B 1 137 ? 11.875 -26.516 -9.789 1 95.25 137 ASN B CA 1
ATOM 2281 C C . ASN B 1 137 ? 10.734 -27.344 -10.375 1 95.25 137 ASN B C 1
ATOM 2283 O O . ASN B 1 137 ? 9.586 -27.234 -9.945 1 95.25 137 ASN B O 1
ATOM 2287 N N . ILE B 1 138 ? 11.062 -28.219 -11.242 1 96 138 ILE B N 1
ATOM 2288 C CA . ILE B 1 138 ? 10.109 -28.953 -12.062 1 96 138 ILE B CA 1
ATOM 2289 C C . ILE B 1 138 ? 9.297 -29.891 -11.188 1 96 138 ILE B C 1
ATOM 2291 O O . ILE B 1 138 ? 8.078 -30.031 -11.367 1 96 138 ILE B O 1
ATOM 2295 N N . ASP B 1 139 ? 9.961 -30.531 -10.258 1 95.88 139 ASP B N 1
ATOM 2296 C CA . ASP B 1 139 ? 9.258 -31.453 -9.367 1 95.88 139 ASP B CA 1
ATOM 2297 C C . ASP B 1 139 ? 8.188 -30.719 -8.555 1 95.88 139 ASP B C 1
ATOM 2299 O O . ASP B 1 139 ? 7.055 -31.203 -8.445 1 95.88 139 ASP B O 1
ATOM 2303 N N . GLN B 1 140 ? 8.586 -29.609 -8.094 1 95.69 140 GLN B N 1
ATOM 2304 C CA . GLN B 1 140 ? 7.629 -28.812 -7.336 1 95.69 140 GLN B CA 1
ATOM 2305 C C . GLN B 1 140 ? 6.488 -28.328 -8.227 1 95.69 140 GLN B C 1
ATOM 2307 O O . GLN B 1 140 ? 5.32 -28.375 -7.828 1 95.69 140 GLN B O 1
ATOM 2312 N N . ALA B 1 141 ? 6.75 -27.875 -9.383 1 95.94 141 ALA B N 1
ATOM 2313 C CA . ALA B 1 141 ? 5.738 -27.422 -10.344 1 95.94 141 ALA B CA 1
ATOM 2314 C C . ALA B 1 141 ? 4.742 -28.531 -10.648 1 95.94 141 ALA B C 1
ATOM 2316 O O . ALA B 1 141 ? 3.529 -28.297 -10.648 1 95.94 141 ALA B O 1
ATOM 2317 N N . ARG B 1 142 ? 5.273 -29.75 -10.836 1 95.19 142 ARG B N 1
ATOM 2318 C CA . ARG B 1 142 ? 4.418 -30.891 -11.133 1 95.19 142 ARG B CA 1
ATOM 2319 C C . ARG B 1 142 ? 3.463 -31.172 -9.984 1 95.19 142 ARG B C 1
ATOM 2321 O O . ARG B 1 142 ? 2.277 -31.438 -10.203 1 95.19 142 ARG B O 1
ATOM 2328 N N . LYS B 1 143 ? 3.979 -31.156 -8.805 1 95.12 143 LYS B N 1
ATOM 2329 C CA . LYS B 1 143 ? 3.156 -31.375 -7.621 1 95.12 143 LYS B CA 1
ATOM 2330 C C . LYS B 1 143 ? 2.02 -30.359 -7.551 1 95.12 143 LYS B C 1
ATOM 2332 O O . LYS B 1 143 ? 0.877 -30.703 -7.254 1 95.12 143 LYS B O 1
ATOM 2337 N N . ILE B 1 144 ? 2.283 -29.109 -7.852 1 93.88 144 ILE B N 1
ATOM 2338 C CA . ILE B 1 144 ? 1.3 -28.031 -7.812 1 93.88 144 ILE B CA 1
ATOM 2339 C C . ILE B 1 144 ? 0.205 -28.297 -8.844 1 93.88 144 ILE B C 1
ATOM 2341 O O . ILE B 1 144 ? -0.984 -28.219 -8.531 1 93.88 144 ILE B O 1
ATOM 2345 N N . PHE B 1 145 ? 0.524 -28.672 -10.023 1 92.19 145 PHE B N 1
ATOM 2346 C CA . PHE B 1 145 ? -0.438 -28.906 -11.094 1 92.19 145 PHE B CA 1
ATOM 2347 C C . PHE B 1 145 ? -1.28 -30.141 -10.789 1 92.19 145 PHE B C 1
ATOM 2349 O O . PHE B 1 145 ? -2.49 -30.156 -11.023 1 92.19 145 PHE B O 1
ATOM 2356 N N . ASP B 1 146 ? -0.62 -31.172 -10.25 1 90.56 146 ASP B N 1
ATOM 2357 C CA . ASP B 1 146 ? -1.346 -32.375 -9.883 1 90.56 146 ASP B CA 1
ATOM 2358 C C . ASP B 1 146 ? -2.408 -32.094 -8.828 1 90.56 146 ASP B C 1
ATOM 2360 O O . ASP B 1 146 ? -3.547 -32.562 -8.938 1 90.56 146 ASP B O 1
ATOM 2364 N N . MET B 1 147 ? -2.021 -31.312 -7.824 1 89 147 MET B N 1
ATOM 2365 C CA . MET B 1 147 ? -2.949 -30.953 -6.754 1 89 147 MET B CA 1
ATOM 2366 C C . MET B 1 147 ? -4.113 -30.125 -7.301 1 89 147 MET B C 1
ATOM 2368 O O . MET B 1 147 ? -5.266 -30.344 -6.922 1 89 147 MET B O 1
ATOM 2372 N N . ALA B 1 148 ? -3.816 -29.203 -8.188 1 87 148 ALA B N 1
ATOM 2373 C CA . ALA B 1 148 ? -4.859 -28.375 -8.789 1 87 148 ALA B CA 1
ATOM 2374 C C . ALA B 1 148 ? -5.844 -29.219 -9.586 1 87 148 ALA B C 1
ATOM 2376 O O . ALA B 1 148 ? -7.055 -29 -9.539 1 87 148 ALA B O 1
ATOM 2377 N N . LEU B 1 149 ? -5.422 -30.266 -10.266 1 85.25 149 LEU B N 1
ATOM 2378 C CA . LEU B 1 149 ? -6.254 -31.141 -11.078 1 85.25 149 LEU B CA 1
ATOM 2379 C C . LEU B 1 149 ? -7.168 -31.984 -10.195 1 85.25 149 LEU B C 1
ATOM 2381 O O . LEU B 1 149 ? -8.336 -32.188 -10.523 1 85.25 149 LEU B O 1
ATOM 2385 N N . LEU B 1 150 ? -6.629 -32.438 -9.117 1 84.62 150 LEU B N 1
ATOM 2386 C CA . LEU B 1 150 ? -7.402 -33.25 -8.18 1 84.62 150 LEU B CA 1
ATOM 2387 C C . LEU B 1 150 ? -8.547 -32.438 -7.578 1 84.62 150 LEU B C 1
ATOM 2389 O O . LEU B 1 150 ? -9.633 -32.969 -7.348 1 84.62 150 LEU B O 1
ATOM 2393 N N . SER B 1 151 ? -8.297 -31.141 -7.316 1 79.31 151 SER B N 1
ATOM 2394 C CA . SER B 1 151 ? -9.305 -30.281 -6.691 1 79.31 151 SER B CA 1
ATOM 2395 C C . SER B 1 151 ? -10.445 -29.984 -7.656 1 79.31 151 SER B C 1
ATOM 2397 O O . SER B 1 151 ? -11.57 -29.703 -7.227 1 79.31 151 SER B O 1
ATOM 2399 N N . THR B 1 152 ? -10.18 -29.906 -8.922 1 75.25 152 THR B N 1
ATOM 2400 C CA . THR B 1 152 ? -11.195 -29.625 -9.93 1 75.25 152 THR B CA 1
ATOM 2401 C C . THR B 1 152 ? -12.055 -30.859 -10.188 1 75.25 152 THR B C 1
ATOM 2403 O O . THR B 1 152 ? -13.258 -30.75 -10.422 1 75.25 152 THR B O 1
ATOM 2406 N N . GLU B 1 153 ? -11.5 -31.969 -10.305 1 67.81 153 GLU B N 1
ATOM 2407 C CA . GLU B 1 153 ? -12.234 -33.219 -10.492 1 67.81 153 GLU B CA 1
ATOM 2408 C C . GLU B 1 153 ? -13.141 -33.531 -9.305 1 67.81 153 GLU B C 1
ATOM 2410 O O . GLU B 1 153 ? -14.258 -34 -9.477 1 67.81 153 GLU B O 1
ATOM 2415 N N . GLY B 1 154 ? -12.602 -33.312 -8.172 1 59.25 154 GLY B N 1
ATOM 2416 C CA . GLY B 1 154 ? -13.461 -33.5 -7.016 1 59.25 154 GLY B CA 1
ATOM 2417 C C . GLY B 1 154 ? -14.648 -32.562 -6.984 1 59.25 154 GLY B C 1
ATOM 2418 O O . GLY B 1 154 ? -15.711 -32.906 -6.465 1 59.25 154 GLY B O 1
ATOM 2419 N N . ALA B 1 155 ? -14.555 -31.391 -7.543 1 56.41 155 ALA B N 1
ATOM 2420 C CA . ALA B 1 155 ? -15.68 -30.469 -7.621 1 56.41 155 ALA B CA 1
ATOM 2421 C C . ALA B 1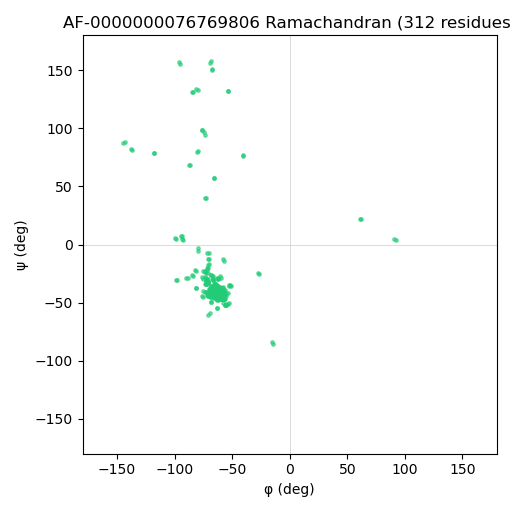 155 ? -16.719 -30.938 -8.633 1 56.41 155 ALA B C 1
ATOM 2423 O O . ALA B 1 155 ? -17.906 -30.625 -8.508 1 56.41 155 ALA B O 1
ATOM 2424 N N . THR B 1 156 ? -16.359 -31.656 -9.688 1 52.31 156 THR B N 1
ATOM 2425 C CA . THR B 1 156 ? -17.297 -32.125 -10.695 1 52.31 156 THR B CA 1
ATOM 2426 C C . THR B 1 156 ? -17.953 -33.438 -10.258 1 52.31 156 THR B C 1
ATOM 2428 O O . THR B 1 156 ? -19.016 -33.812 -10.75 1 52.31 156 THR B O 1
ATOM 2431 N N . GLN B 1 157 ? -17.391 -34.188 -9.5 1 51.44 157 GLN B N 1
ATOM 2432 C CA . GLN B 1 157 ? -18.016 -35.438 -9.109 1 51.44 157 GLN B CA 1
ATOM 2433 C C . GLN B 1 157 ? -19.062 -35.219 -8.031 1 51.44 157 GLN B C 1
ATOM 2435 O O . GLN B 1 157 ? -19.844 -36.125 -7.707 1 51.44 157 GLN B O 1
ATOM 2440 N N . VAL B 1 158 ? -19.219 -33.969 -7.57 1 41.16 158 VAL B N 1
ATOM 2441 C CA . VAL B 1 158 ? -20.422 -33.938 -6.75 1 41.16 158 VAL B CA 1
ATOM 2442 C C . VAL B 1 158 ? -21.641 -33.656 -7.629 1 41.16 158 VAL B C 1
ATOM 2444 O O . VAL B 1 158 ? -21.562 -32.844 -8.562 1 41.16 158 VAL B O 1
#

Organism: Aegilops tauschii subsp. strangulata (NCBI:txid200361)

Secondary structure (DSSP, 8-state):
-TTHHHHHHHHHHHHHHHHHHHHHHHHHHHHHHHHHHHHSSS--HHHHHHHHHHHTT-HHHHHHHHHHHHHHHHHSTT-HHHHHHHHHHHHHHHHHTT-SS-HHHHHHHHHHHHHHH-TT-HHHHHHHHHHHHHTT-HHHHHHHHHHHHHHHHHHH--/-TTHHHHHHHHHHHHHHHHHHHHHHHHHHHHHHHHHHHHSTT--HHHHHHHHHHHTT-HHHHHHHHHHHHHHHHHSTT-HHHHHHHHHHHHHHHHHTT-SS-HHHHHHHHHHHHHHH-TT-HHHHHHHHHHHHHTT-HHHHHHHHHHHHHHHHHHH--

Sequence (316 aa):
RTSSNSSSWLDRIMSLEMISNDISEDLIAISDLANKTQNSSHCSLESLLGSMHDLSQRPGLVKFLKNAILLSLDIFPRNHILEEAVLVTTQMYTAQENTLSTPANASRALAKNLLKKDRQDLLLCGIYGRIEARHGNIDQARKIFDMALLSTEGATQVRTSSNSSSWLDRIMSLEMISNDISEDLIAISDLANKTQNSSHCSLESLLGSMHDLSQRPGLVKFLKNAILLSLDIFPRNHILEEAVLVTTQMYTAQENTLSTPANASRALAKNLLKKDRQDLLLCGIYGRIEARHGNIDQARKIFDMALLSTEGATQV

pLDDT: mean 73.66, std 21.56, range [31.8, 98.31]